Protein AF-Q7N9Q0-F1 (afdb_monomer)

Sequence (218 aa):
MTYHSRAKYVLLFMMLIGWTIGCVTTFPVQAKDPNTNRTINFRGMLLPPTCVLSVNGSSFADFYNYYIAPVYASELRNSKYIARDPLELNFMFSDCDLGESRPALYIWSDVPAITDPELFMPDAKFNSTKGVGVRLFDEGTNKFVEVRNETDPYRVDLSDSVKGNGGKLEGAMRRFRAYVGGLGDTNNPVTCKTGSNSINVLCGGVADVNIHFEFVYQ

Mean predicted aligned error: 13.82 Å

Structure (mmCIF, N/CA/C/O backbone):
data_AF-Q7N9Q0-F1
#
_entry.id   AF-Q7N9Q0-F1
#
loop_
_atom_site.group_PDB
_atom_site.id
_atom_site.type_symbol
_atom_site.label_atom_id
_atom_site.label_alt_id
_atom_site.label_comp_id
_atom_site.label_asym_id
_atom_site.label_entity_id
_atom_site.label_seq_id
_atom_site.pdbx_PDB_ins_code
_atom_site.Cartn_x
_atom_site.Cartn_y
_atom_site.Cartn_z
_atom_site.occupancy
_atom_site.B_iso_or_equiv
_atom_site.auth_seq_id
_atom_site.auth_comp_id
_atom_site.auth_asym_id
_atom_site.auth_atom_id
_atom_site.pdbx_PDB_model_num
ATOM 1 N N . MET A 1 1 ? -1.162 -5.948 122.389 1.00 40.25 1 MET A N 1
ATOM 2 C CA . MET A 1 1 ? -1.066 -6.356 120.967 1.00 40.25 1 MET A CA 1
ATOM 3 C C . MET A 1 1 ? -2.226 -7.310 120.735 1.00 40.25 1 MET A C 1
ATOM 5 O O . MET A 1 1 ? -2.388 -8.195 121.551 1.00 40.25 1 MET A O 1
ATOM 9 N N . THR A 1 2 ? -3.146 -7.120 119.800 1.00 35.16 2 THR A N 1
ATOM 10 C CA . THR A 1 2 ? -2.972 -6.608 118.441 1.00 35.16 2 THR A CA 1
ATOM 11 C C . THR A 1 2 ? -4.290 -6.003 117.956 1.00 35.16 2 THR A C 1
ATOM 13 O O . THR A 1 2 ? -5.379 -6.350 118.401 1.00 35.16 2 THR A O 1
ATOM 16 N N . TYR A 1 3 ? -4.125 -5.042 117.063 1.00 38.25 3 TYR A N 1
ATOM 17 C CA . TYR A 1 3 ? -5.091 -4.113 116.505 1.00 38.25 3 TYR A CA 1
ATOM 18 C C . TYR A 1 3 ? -5.825 -4.774 115.326 1.00 38.25 3 TYR A C 1
ATOM 20 O O . TYR A 1 3 ? -5.164 -5.260 114.412 1.00 38.25 3 TYR A O 1
ATOM 28 N N . HIS A 1 4 ? -7.161 -4.749 115.285 1.00 38.66 4 HIS A N 1
ATOM 29 C CA . HIS A 1 4 ? -7.917 -5.096 114.073 1.00 38.66 4 HIS A CA 1
ATOM 30 C C . HIS A 1 4 ? -8.804 -3.932 113.614 1.00 38.66 4 HIS A C 1
ATOM 32 O O . HIS A 1 4 ? -9.977 -3.807 113.946 1.00 38.66 4 HIS A O 1
ATOM 38 N N . SER A 1 5 ? -8.139 -3.057 112.854 1.00 41.00 5 SER A N 1
ATOM 39 C CA . SER A 1 5 ? -8.592 -2.288 111.689 1.00 41.00 5 SER A CA 1
ATOM 40 C C . SER A 1 5 ? -10.107 -2.197 111.428 1.00 41.00 5 SER A C 1
ATOM 42 O O . SER A 1 5 ? -10.719 -3.099 110.856 1.00 41.00 5 SER A O 1
ATOM 44 N N . ARG A 1 6 ? -10.680 -1.016 111.707 1.00 48.38 6 ARG A N 1
ATOM 45 C CA . ARG A 1 6 ? -11.951 -0.527 111.133 1.00 48.38 6 ARG A CA 1
ATOM 46 C C . ARG A 1 6 ? -11.750 0.192 109.783 1.00 48.38 6 ARG A C 1
ATOM 48 O O . ARG A 1 6 ? -12.574 1.008 109.388 1.00 48.38 6 ARG A O 1
ATOM 55 N N . ALA A 1 7 ? -10.693 -0.134 109.035 1.00 52.00 7 ALA A N 1
ATOM 56 C CA . ALA A 1 7 ? -10.432 0.414 107.699 1.00 52.00 7 ALA A CA 1
ATOM 57 C C . ALA A 1 7 ? -11.178 -0.336 106.571 1.00 52.00 7 ALA A C 1
ATOM 59 O O . ALA A 1 7 ? -10.695 -0.397 105.445 1.00 52.00 7 ALA A O 1
ATOM 60 N N . LYS A 1 8 ? -12.341 -0.943 106.855 1.00 46.97 8 LYS A N 1
ATOM 61 C CA . LYS A 1 8 ? -13.126 -1.703 105.859 1.00 46.97 8 LYS A CA 1
ATOM 62 C C . LYS A 1 8 ? -14.390 -1.002 105.353 1.00 46.97 8 LYS A C 1
ATOM 64 O O . LYS A 1 8 ? -14.944 -1.451 104.360 1.00 46.97 8 LYS A O 1
ATOM 69 N N . TYR A 1 9 ? -14.811 0.112 105.959 1.00 50.00 9 TYR A N 1
ATOM 70 C CA . TYR A 1 9 ? -16.063 0.786 105.568 1.00 50.00 9 TYR A CA 1
ATOM 71 C C . TYR A 1 9 ? -15.891 2.179 104.946 1.00 50.00 9 TYR A C 1
ATOM 73 O O . TYR A 1 9 ? -16.832 2.683 104.345 1.00 50.00 9 TYR A O 1
ATOM 81 N N . VAL A 1 10 ? -14.699 2.785 105.011 1.00 50.41 10 VAL A N 1
ATOM 82 C CA . VAL A 1 10 ? -14.445 4.108 104.397 1.00 50.41 10 VAL A CA 1
ATOM 83 C C . VAL A 1 10 ? -14.038 3.982 102.920 1.00 50.41 10 VAL A C 1
ATOM 85 O O . VAL A 1 10 ? -14.437 4.795 102.093 1.00 50.41 10 VAL A O 1
ATOM 88 N N . LEU A 1 11 ? -13.337 2.903 102.555 1.00 49.81 11 LEU A N 1
ATOM 89 C CA . LEU A 1 11 ? -12.934 2.617 101.171 1.00 49.81 11 LEU A CA 1
ATOM 90 C C . LEU A 1 11 ? -14.109 2.188 100.273 1.00 49.81 11 LEU A C 1
ATOM 92 O O . LEU A 1 11 ? -14.093 2.458 99.076 1.00 49.81 11 LEU A O 1
ATOM 96 N N . LEU A 1 12 ? -15.151 1.578 100.850 1.00 47.88 12 LEU A N 1
ATOM 97 C CA . LEU A 1 12 ? -16.307 1.097 100.086 1.00 47.88 12 LEU A CA 1
ATOM 98 C C . LEU A 1 12 ? -17.252 2.239 99.668 1.00 47.88 12 LEU A C 1
ATOM 100 O O . LEU A 1 12 ? -17.829 2.189 98.587 1.00 47.88 12 LEU A O 1
ATOM 104 N N . PHE A 1 13 ? -17.362 3.300 100.478 1.00 50.66 13 PHE A N 1
ATOM 105 C CA . PHE A 1 13 ? -18.175 4.475 100.140 1.00 50.66 13 PHE A CA 1
ATOM 106 C C . PHE A 1 13 ? -17.480 5.438 99.166 1.00 50.66 13 PHE A C 1
ATOM 108 O O . PHE A 1 13 ? -18.164 6.111 98.402 1.00 50.66 13 PHE A O 1
ATOM 115 N N . MET A 1 14 ? -16.141 5.478 99.130 1.00 48.16 14 MET A N 1
ATOM 116 C CA . MET A 1 14 ? -15.402 6.323 98.179 1.00 48.16 14 MET A CA 1
ATOM 117 C C . MET A 1 14 ? -15.222 5.698 96.785 1.00 48.16 14 MET A C 1
ATOM 119 O O . MET A 1 14 ? -14.986 6.438 95.835 1.00 48.16 14 MET A O 1
ATOM 123 N N . MET A 1 15 ? -15.385 4.378 96.617 1.00 46.56 15 MET A N 1
ATOM 124 C CA . MET A 1 15 ? -15.311 3.735 95.290 1.00 46.56 15 MET A CA 1
ATOM 125 C C . MET A 1 15 ? -16.659 3.613 94.562 1.00 46.56 15 MET A C 1
ATOM 127 O O . MET A 1 15 ? -16.668 3.485 93.342 1.00 46.56 15 MET A O 1
ATOM 131 N N . LEU A 1 16 ? -17.800 3.713 95.253 1.00 44.00 16 LEU A N 1
ATOM 132 C CA . LEU A 1 16 ? -19.130 3.604 94.624 1.00 44.00 16 LEU A CA 1
ATOM 133 C C . LEU A 1 16 ? -19.683 4.927 94.061 1.00 44.00 16 LEU A C 1
ATOM 135 O O . LEU A 1 16 ? -20.675 4.913 93.342 1.00 44.00 16 LEU A O 1
ATOM 139 N N . ILE A 1 17 ? -19.018 6.056 94.326 1.00 53.88 17 ILE A N 1
ATOM 140 C CA . ILE A 1 17 ? -19.362 7.382 93.770 1.00 53.88 17 ILE A CA 1
ATOM 141 C C . ILE A 1 17 ? -18.412 7.750 92.603 1.00 53.88 17 ILE A C 1
ATOM 143 O O . ILE A 1 17 ? -18.577 8.770 91.943 1.00 53.88 17 ILE A O 1
ATOM 147 N N . GLY A 1 18 ? -17.419 6.898 92.310 1.00 45.47 18 GLY A N 1
ATOM 148 C CA . GLY A 1 18 ? -16.352 7.168 91.341 1.00 45.47 18 GLY A CA 1
ATOM 149 C C . GLY A 1 18 ? -16.521 6.552 89.950 1.00 45.47 18 GLY A C 1
ATOM 150 O O . GLY A 1 18 ? -15.658 6.776 89.111 1.00 45.47 18 GLY A O 1
ATOM 151 N N . TRP A 1 19 ? -17.586 5.791 89.677 1.00 43.16 19 TRP A N 1
ATOM 152 C CA . TRP A 1 19 ? -17.795 5.093 88.398 1.00 43.16 19 TRP A CA 1
ATOM 153 C C . TRP A 1 19 ? -19.256 5.202 87.949 1.00 43.16 19 TRP A C 1
ATOM 155 O O . TRP A 1 19 ? -20.077 4.376 88.321 1.00 43.16 19 TRP A O 1
ATOM 165 N N . THR A 1 20 ? -19.583 6.232 87.164 1.00 45.19 20 THR A N 1
ATOM 166 C CA . THR A 1 20 ? -20.628 6.193 86.105 1.00 45.19 20 THR A CA 1
ATOM 167 C C . THR A 1 20 ? -20.725 7.499 85.309 1.00 45.19 20 THR A C 1
ATOM 169 O O . THR A 1 20 ? -21.316 7.498 84.232 1.00 45.19 20 THR A O 1
ATOM 172 N N . ILE A 1 21 ? -20.106 8.600 85.747 1.00 49.34 21 ILE A N 1
ATOM 173 C CA . ILE A 1 21 ? -20.041 9.832 84.946 1.00 49.34 21 ILE A CA 1
ATOM 174 C C . ILE A 1 21 ? -18.691 9.876 84.239 1.00 49.34 21 ILE A C 1
ATOM 176 O O . ILE A 1 21 ? -17.656 10.069 84.867 1.00 49.34 21 ILE A O 1
ATOM 180 N N . GLY A 1 22 ? -18.709 9.661 82.929 1.00 39.00 22 GLY A N 1
ATOM 181 C CA . GLY A 1 22 ? -17.506 9.660 82.101 1.00 39.00 22 GLY A CA 1
ATOM 182 C C . GLY A 1 22 ? -17.312 8.370 81.321 1.00 39.00 22 GLY A C 1
ATOM 183 O O . GLY A 1 22 ? -16.181 7.961 81.080 1.00 39.00 22 GLY A O 1
ATOM 184 N N . CYS A 1 23 ? -18.401 7.730 80.886 1.00 39.34 23 CYS A N 1
ATOM 185 C CA . CYS A 1 23 ? -18.334 6.954 79.659 1.00 39.34 23 CYS A CA 1
ATOM 186 C C . CYS A 1 23 ? -17.944 7.955 78.560 1.00 39.34 23 CYS A C 1
ATOM 188 O O . CYS A 1 23 ? -18.805 8.644 78.012 1.00 39.34 23 CYS A O 1
ATOM 190 N N . VAL A 1 24 ? -16.637 8.099 78.302 1.00 47.22 24 VAL A N 1
ATOM 191 C CA . VAL A 1 24 ? -16.096 8.765 77.113 1.00 47.22 24 VAL A CA 1
ATOM 192 C C . VAL A 1 24 ? -16.434 7.856 75.940 1.00 47.22 24 VAL A C 1
ATOM 194 O O . VAL A 1 24 ? -15.608 7.170 75.351 1.00 47.22 24 VAL A O 1
ATOM 197 N N . THR A 1 25 ? -17.724 7.810 75.656 1.00 43.19 25 THR A N 1
ATOM 1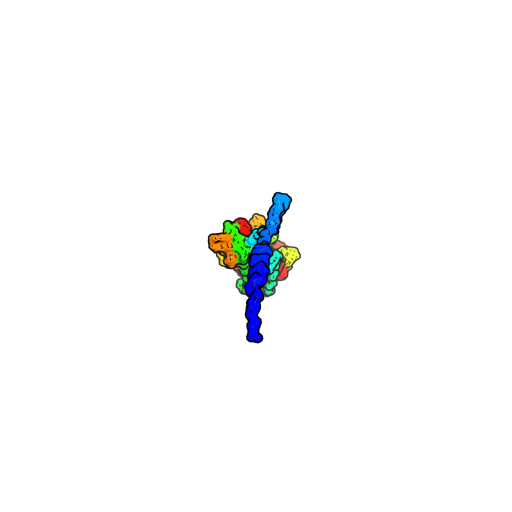98 C CA . THR A 1 25 ? -18.240 7.487 74.353 1.00 43.19 25 THR A CA 1
ATOM 199 C C . THR A 1 25 ? -17.817 8.671 73.507 1.00 43.19 25 THR A C 1
ATOM 201 O O . THR A 1 25 ? -18.460 9.718 73.466 1.00 43.19 25 THR A O 1
ATOM 204 N N . THR A 1 26 ? -16.672 8.540 72.850 1.00 45.81 26 THR A N 1
ATOM 205 C CA . THR A 1 26 ? -16.429 9.251 71.603 1.00 45.81 26 THR A CA 1
ATOM 206 C C . THR A 1 26 ? -17.469 8.751 70.602 1.00 45.81 26 THR A C 1
ATOM 208 O O . THR A 1 26 ? -17.183 7.977 69.695 1.00 45.81 26 THR A O 1
ATOM 211 N N . PHE A 1 27 ? -18.724 9.161 70.793 1.00 44.47 27 PHE A N 1
ATOM 212 C CA . PHE A 1 27 ? -19.701 9.142 69.727 1.00 44.47 27 PHE A CA 1
ATOM 213 C C . PHE A 1 27 ? -19.108 10.027 68.634 1.00 44.47 27 PHE A C 1
ATOM 215 O O . PHE A 1 27 ? -18.771 11.181 68.921 1.00 44.47 27 PHE A O 1
ATOM 222 N N . PRO A 1 28 ? -18.935 9.539 67.398 1.00 46.88 28 PRO A N 1
ATOM 223 C CA . PRO A 1 28 ? -18.664 10.443 66.303 1.00 46.88 28 PRO A CA 1
ATOM 224 C C . PRO A 1 28 ? -19.900 11.336 66.176 1.00 46.88 28 PRO A C 1
ATOM 226 O O . PRO A 1 28 ? -20.915 10.943 65.605 1.00 46.88 28 PRO A O 1
ATOM 229 N N . VAL A 1 29 ? -19.842 12.536 66.755 1.00 48.28 29 VAL A N 1
ATOM 230 C CA . VAL A 1 29 ? -20.824 13.585 66.499 1.00 48.28 29 VAL A CA 1
ATOM 231 C C . VAL A 1 29 ? -20.553 14.031 65.071 1.00 48.28 29 VAL A C 1
ATOM 233 O O . VAL A 1 29 ? -19.763 14.937 64.814 1.00 48.28 29 VAL A O 1
ATOM 236 N N . GLN A 1 30 ? -21.149 13.338 64.101 1.00 53.47 30 GLN A N 1
ATOM 237 C CA . GLN A 1 30 ? -21.232 13.872 62.755 1.00 53.47 30 GLN A CA 1
ATOM 238 C C . GLN A 1 30 ? -22.062 15.148 62.862 1.00 53.47 30 GLN A C 1
ATOM 240 O O . GLN A 1 30 ? -23.276 15.095 63.048 1.00 53.47 30 GLN A O 1
ATOM 245 N N . ALA A 1 31 ? -21.396 16.302 62.788 1.00 50.44 31 ALA A N 1
ATOM 246 C CA . ALA A 1 31 ? -22.053 17.594 62.689 1.00 50.44 31 ALA A CA 1
ATOM 247 C C . ALA A 1 31 ? -22.846 17.629 61.374 1.00 50.44 31 ALA A C 1
ATOM 249 O O . ALA A 1 31 ? -22.318 18.025 60.333 1.00 50.44 31 ALA A O 1
ATOM 250 N N . LYS A 1 32 ? -24.089 17.139 61.411 1.00 51.28 32 LYS A N 1
ATOM 251 C CA . LYS A 1 32 ? -25.103 17.361 60.387 1.00 51.28 32 LYS A CA 1
ATOM 252 C C . LYS A 1 32 ? -25.636 18.770 60.615 1.00 51.28 32 LYS A C 1
ATOM 254 O O . LYS A 1 32 ? -26.603 18.969 61.339 1.00 51.28 32 LYS A O 1
ATOM 259 N N . ASP A 1 33 ? -24.930 19.745 60.061 1.00 60.41 33 ASP A N 1
ATOM 260 C CA . ASP A 1 33 ? -25.402 21.123 59.999 1.00 60.41 33 ASP A CA 1
ATOM 261 C C . ASP A 1 33 ? -26.554 21.199 58.973 1.00 60.41 33 ASP A C 1
ATOM 263 O O . ASP A 1 33 ? -26.327 20.858 57.807 1.00 60.41 33 ASP A O 1
ATOM 267 N N . PRO A 1 34 ? -27.778 21.603 59.368 1.00 58.53 34 PRO A N 1
ATOM 268 C CA . PRO A 1 34 ? -28.927 21.710 58.465 1.00 58.53 34 PRO A CA 1
ATOM 269 C C . PRO A 1 34 ? -28.731 22.717 57.325 1.00 58.53 34 PRO A C 1
ATOM 271 O O . PRO A 1 34 ? -29.441 22.634 56.327 1.00 58.53 34 PRO A O 1
ATOM 274 N N . ASN A 1 35 ? -27.778 23.646 57.462 1.00 56.41 35 ASN A N 1
ATOM 275 C CA . ASN A 1 35 ? -27.536 24.728 56.507 1.00 56.41 35 ASN A CA 1
ATOM 276 C C . ASN A 1 35 ? -26.301 24.500 55.623 1.00 56.41 35 ASN A C 1
ATOM 278 O O . ASN A 1 35 ? -26.009 25.328 54.761 1.00 56.41 35 ASN A O 1
ATOM 282 N N . THR A 1 36 ? -25.580 23.387 55.801 1.00 51.56 36 THR A N 1
ATOM 283 C CA . THR A 1 36 ? -24.345 23.118 55.055 1.00 51.56 36 THR A CA 1
ATOM 284 C C . THR A 1 36 ? -24.519 21.906 54.144 1.00 51.56 36 THR A C 1
ATOM 286 O O . THR A 1 36 ? -24.498 20.757 54.586 1.00 51.56 36 THR A O 1
ATOM 289 N N . ASN A 1 37 ? -24.655 22.159 52.840 1.00 58.72 37 ASN A N 1
ATOM 290 C CA . ASN A 1 37 ? -24.699 21.111 51.824 1.00 58.72 37 ASN A CA 1
ATOM 291 C C . ASN A 1 37 ? -23.283 20.542 51.604 1.00 58.72 37 ASN A C 1
ATOM 293 O O . ASN A 1 37 ? -22.411 21.222 51.065 1.00 58.72 37 ASN A O 1
ATOM 297 N N . ARG A 1 38 ? -23.023 19.310 52.060 1.00 50.19 38 ARG A N 1
ATOM 298 C CA . ARG A 1 38 ? -21.725 18.629 51.892 1.00 50.19 38 ARG A CA 1
ATOM 299 C C . ARG A 1 38 ? -21.775 17.698 50.685 1.00 50.19 38 ARG A C 1
ATOM 301 O O . ARG A 1 38 ? -22.003 16.501 50.822 1.00 50.19 38 ARG A O 1
ATOM 308 N N . THR A 1 39 ? -21.573 18.259 49.502 1.00 58.50 39 THR A N 1
ATOM 309 C CA . THR A 1 39 ? -21.486 17.510 48.242 1.00 58.50 39 THR A CA 1
ATOM 310 C C . THR A 1 39 ? -20.033 17.200 47.897 1.00 58.50 39 THR A C 1
ATOM 312 O O . THR A 1 39 ? -19.211 18.111 47.808 1.00 58.50 39 THR A O 1
ATOM 315 N N . ILE A 1 40 ? -19.721 15.924 47.663 1.00 47.50 40 ILE A N 1
ATOM 316 C CA . ILE A 1 40 ? -18.477 15.508 47.008 1.00 47.50 40 ILE A CA 1
ATOM 317 C C . ILE A 1 40 ? -18.790 15.384 45.521 1.00 47.50 40 ILE A C 1
ATOM 319 O O . ILE A 1 40 ? -19.530 14.494 45.110 1.00 47.50 40 ILE A O 1
ATOM 323 N N . ASN A 1 41 ? -18.248 16.302 44.725 1.00 48.56 41 ASN A N 1
ATOM 324 C CA . ASN A 1 41 ? -18.437 16.300 43.281 1.00 48.56 41 ASN A CA 1
ATOM 325 C C . ASN A 1 41 ? -17.277 15.557 42.621 1.00 48.56 41 ASN A C 1
ATOM 327 O O . ASN A 1 41 ? -16.142 16.031 42.634 1.00 48.56 41 ASN A O 1
ATOM 331 N N . PHE A 1 42 ? -17.574 14.409 42.020 1.00 55.81 42 PHE A N 1
ATOM 332 C CA . PHE A 1 42 ? -16.637 13.705 41.155 1.00 55.81 42 PHE A CA 1
ATOM 333 C C . PHE A 1 42 ? -16.777 14.251 39.737 1.00 55.81 42 PHE A C 1
ATOM 335 O O . PHE A 1 42 ? -17.861 14.229 39.156 1.00 55.81 42 PHE A O 1
ATOM 342 N N . ARG A 1 43 ? -15.675 14.755 39.182 1.00 46.75 43 ARG A N 1
ATOM 343 C CA . ARG A 1 43 ? -15.586 15.171 37.784 1.00 46.75 43 ARG A CA 1
ATOM 344 C C . ARG A 1 43 ? -14.473 14.368 37.133 1.00 46.75 43 ARG A C 1
ATOM 346 O O . ARG A 1 43 ? -13.331 14.433 37.572 1.00 46.75 43 ARG A O 1
ATOM 353 N N . GLY A 1 44 ? -14.823 13.622 36.098 1.00 36.69 44 GLY A N 1
ATOM 354 C CA . GLY A 1 44 ? -13.893 12.872 35.269 1.00 36.69 44 GLY A CA 1
ATOM 355 C C . GLY A 1 44 ? -14.297 13.003 33.809 1.00 36.69 44 GLY A C 1
ATOM 356 O O . GLY A 1 44 ? -15.437 13.356 33.506 1.00 36.69 44 GLY A O 1
ATOM 357 N N . MET A 1 45 ? -13.351 12.746 32.917 1.00 38.41 45 MET A N 1
ATOM 358 C CA . MET A 1 45 ? -13.592 12.645 31.484 1.00 38.41 45 MET A CA 1
ATOM 359 C C . MET A 1 45 ? -13.283 11.207 31.084 1.00 38.41 45 MET A C 1
ATOM 361 O O . MET A 1 45 ? -12.159 10.748 31.277 1.00 38.41 45 MET A O 1
ATOM 365 N N . LEU A 1 46 ? -14.288 10.492 30.584 1.00 45.00 46 LEU A N 1
ATOM 366 C CA . LEU A 1 46 ? -14.089 9.201 29.937 1.00 45.00 46 LEU A CA 1
ATOM 367 C C . LEU A 1 46 ? -13.747 9.490 28.479 1.00 45.00 46 LEU A C 1
ATOM 369 O O . LEU A 1 46 ? -14.553 10.081 27.763 1.00 45.00 46 LEU A O 1
ATOM 373 N N . LEU A 1 47 ? -12.533 9.131 28.073 1.00 50.94 47 LEU A N 1
ATOM 374 C CA . LEU A 1 47 ? -12.170 9.126 26.664 1.00 50.94 47 LEU A CA 1
ATOM 375 C C . LEU A 1 47 ? -12.767 7.869 26.021 1.00 50.94 47 LEU A C 1
ATOM 377 O O . LEU A 1 47 ? -12.779 6.819 26.671 1.00 50.94 47 LEU A O 1
ATOM 381 N N . PRO A 1 48 ? -13.278 7.958 24.783 1.00 56.75 48 PRO A N 1
ATOM 382 C CA . PRO A 1 48 ? -13.692 6.769 24.058 1.00 56.75 48 PRO A CA 1
ATOM 383 C C . PRO A 1 48 ? -12.485 5.833 23.891 1.00 56.75 48 PRO A C 1
ATOM 385 O O . PRO A 1 48 ? -11.359 6.319 23.738 1.00 56.75 48 PRO A O 1
ATOM 388 N N . PRO A 1 49 ? -12.688 4.509 23.933 1.00 59.97 49 PRO A N 1
ATOM 389 C CA . PRO A 1 49 ? -11.615 3.570 23.653 1.00 59.97 49 PRO A CA 1
ATOM 390 C C . PRO A 1 49 ? -11.082 3.802 22.232 1.00 59.97 49 PRO A C 1
ATOM 392 O O . PRO A 1 49 ? -11.840 3.849 21.264 1.00 59.97 49 PRO A O 1
ATOM 395 N N . THR A 1 50 ? -9.771 3.987 22.109 1.00 67.81 50 THR A N 1
ATOM 396 C CA . THR A 1 50 ? -9.077 4.115 20.822 1.00 67.81 50 THR A CA 1
ATOM 397 C C . THR A 1 50 ? -8.284 2.850 20.552 1.00 67.81 50 THR A C 1
ATOM 399 O O . THR A 1 50 ? -7.592 2.366 21.445 1.00 67.81 50 THR A O 1
ATOM 402 N N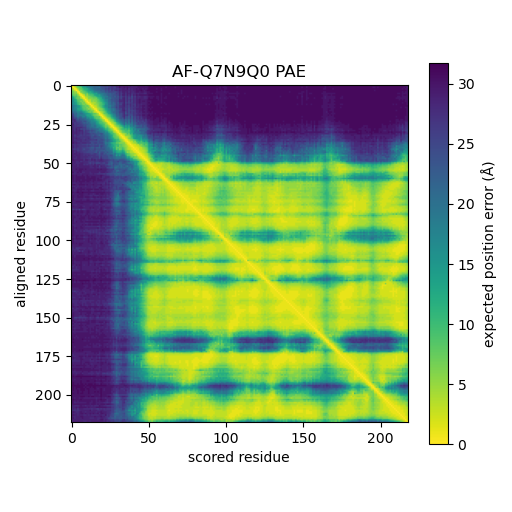 . CYS A 1 51 ? -8.322 2.355 19.319 1.00 76.69 51 CYS A N 1
ATOM 403 C CA . CYS A 1 51 ? -7.417 1.298 18.884 1.00 76.69 51 CYS A CA 1
ATOM 404 C C . CYS A 1 51 ? -5.972 1.793 18.822 1.00 76.69 51 CYS A C 1
ATOM 406 O O . CYS A 1 51 ? -5.699 2.875 18.301 1.00 76.69 51 CYS A O 1
ATOM 408 N N . VAL A 1 52 ? -5.038 0.957 19.262 1.00 79.38 52 VAL A N 1
ATOM 409 C CA . VAL A 1 52 ? -3.613 1.147 18.995 1.00 79.38 52 VAL A CA 1
ATOM 410 C C . VAL A 1 52 ? -3.276 0.440 17.685 1.00 79.38 52 VAL A C 1
ATOM 412 O O . VAL A 1 52 ? -3.428 -0.777 17.571 1.00 79.38 52 VAL A O 1
ATOM 415 N N . LEU A 1 53 ? -2.815 1.202 16.691 1.00 80.75 53 LEU A N 1
ATOM 416 C CA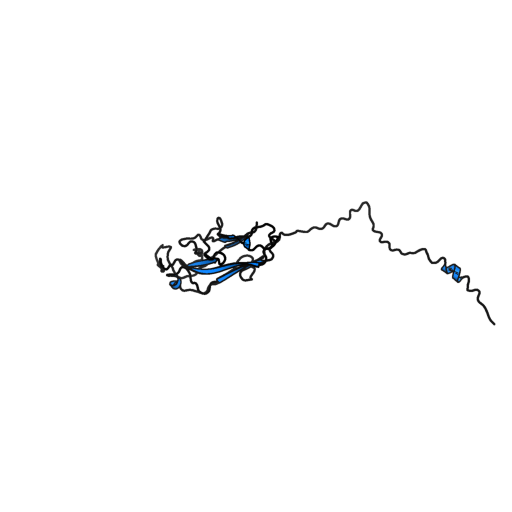 . LEU A 1 53 ? -2.252 0.663 15.455 1.00 80.75 53 LEU A CA 1
ATOM 417 C C . LEU A 1 53 ? -0.733 0.501 15.600 1.00 80.75 53 LEU A C 1
ATOM 419 O O . LEU A 1 53 ? -0.025 1.392 16.075 1.00 80.75 53 LEU A O 1
ATOM 423 N N . SER A 1 54 ? -0.225 -0.640 15.150 1.00 83.94 54 SER A N 1
ATOM 424 C CA . SER A 1 54 ? 1.205 -0.882 14.986 1.00 83.94 54 SER A CA 1
ATOM 425 C C . SER A 1 54 ? 1.479 -1.536 13.637 1.00 83.94 54 SER A C 1
ATOM 427 O O . SER A 1 54 ? 0.676 -2.332 13.148 1.00 83.94 54 SER A O 1
ATOM 429 N N . VAL A 1 55 ? 2.627 -1.217 13.040 1.00 85.62 55 VAL A N 1
ATOM 430 C CA . VAL A 1 55 ? 3.138 -1.904 11.846 1.00 85.62 55 VAL A CA 1
ATOM 431 C C . VAL A 1 55 ? 4.460 -2.552 12.206 1.00 85.62 55 VAL A C 1
ATOM 433 O O . VAL A 1 55 ? 5.360 -1.897 12.731 1.00 85.62 55 VAL A O 1
ATOM 436 N N . ASN A 1 56 ? 4.571 -3.859 11.964 1.00 85.38 56 ASN A N 1
ATOM 437 C CA . ASN A 1 56 ? 5.760 -4.650 12.303 1.00 85.38 56 ASN A CA 1
ATOM 438 C C . ASN A 1 56 ? 6.193 -4.487 13.775 1.00 85.38 56 ASN A C 1
ATOM 440 O O . ASN A 1 56 ? 7.380 -4.425 14.087 1.00 85.38 56 ASN A O 1
ATOM 444 N N . GLY A 1 57 ? 5.217 -4.374 14.684 1.00 80.25 57 GLY A N 1
ATOM 445 C CA . GLY A 1 57 ? 5.450 -4.202 16.121 1.00 80.25 57 GLY A CA 1
ATOM 446 C C . GLY A 1 57 ? 5.882 -2.796 16.551 1.00 80.25 57 GLY A C 1
ATOM 447 O O . GLY A 1 57 ? 6.094 -2.575 17.739 1.00 80.25 57 GLY A O 1
ATOM 448 N N . SER A 1 58 ? 5.994 -1.841 15.623 1.00 80.06 58 SER A N 1
ATOM 449 C CA . SER A 1 58 ? 6.268 -0.436 15.934 1.00 80.06 58 SER A CA 1
ATOM 450 C C . SER A 1 58 ? 4.979 0.376 15.882 1.00 80.06 58 SER A C 1
ATOM 452 O O . SER A 1 58 ? 4.284 0.378 14.864 1.00 80.06 58 SER A O 1
ATOM 454 N N . SER A 1 59 ? 4.666 1.084 16.964 1.00 76.75 59 SER A N 1
ATOM 455 C CA . SER A 1 59 ? 3.636 2.126 16.970 1.00 76.75 59 SER A CA 1
ATOM 456 C C . SER A 1 59 ? 4.263 3.459 16.567 1.00 76.75 59 SER A C 1
ATOM 458 O O . SER A 1 59 ? 5.311 3.836 17.088 1.00 76.75 59 SER A O 1
ATOM 460 N N . PHE A 1 60 ? 3.633 4.172 15.640 1.00 70.94 60 PHE A N 1
ATOM 461 C CA . PHE A 1 60 ? 4.086 5.468 15.136 1.00 70.94 60 PHE A CA 1
ATOM 462 C C . PHE A 1 60 ? 2.889 6.412 15.035 1.00 70.94 60 PHE A C 1
ATOM 464 O O . PHE A 1 60 ? 1.767 5.968 14.810 1.00 70.94 60 PHE A O 1
ATOM 471 N N . ALA A 1 61 ? 3.137 7.704 15.253 1.00 61.47 61 ALA A N 1
ATOM 472 C CA . ALA A 1 61 ? 2.092 8.725 15.222 1.00 61.47 61 ALA A CA 1
ATOM 473 C C . ALA A 1 61 ? 1.837 9.265 13.807 1.00 61.47 61 ALA A C 1
ATOM 475 O O . ALA A 1 61 ? 0.690 9.538 13.482 1.00 61.47 61 ALA A O 1
ATOM 476 N N . ASP A 1 62 ? 2.886 9.369 12.978 1.00 69.00 62 ASP A N 1
ATOM 477 C CA . ASP A 1 62 ? 2.798 10.036 11.671 1.00 69.00 62 ASP A CA 1
ATOM 478 C C . ASP A 1 62 ? 3.304 9.164 10.508 1.00 69.00 62 ASP A C 1
ATOM 480 O O . ASP A 1 62 ? 2.550 8.871 9.588 1.00 69.00 62 ASP A O 1
ATOM 484 N N . PHE A 1 63 ? 4.567 8.711 10.533 1.00 79.31 63 PHE A N 1
ATOM 485 C CA . PHE A 1 63 ? 5.192 8.065 9.367 1.00 79.31 63 PHE A CA 1
ATOM 486 C C . PHE A 1 63 ? 5.896 6.750 9.701 1.00 79.31 63 PHE A C 1
ATOM 488 O O . PHE A 1 63 ? 6.605 6.639 10.704 1.00 79.31 63 PHE A O 1
ATOM 495 N N . TYR A 1 64 ? 5.772 5.785 8.789 1.00 82.62 64 TYR A N 1
ATOM 496 C CA . TYR A 1 64 ? 6.574 4.566 8.750 1.00 82.62 64 TYR A CA 1
ATOM 497 C C . TYR A 1 64 ? 7.464 4.592 7.504 1.00 82.62 64 TYR A C 1
ATOM 499 O O . TYR A 1 64 ? 6.986 4.399 6.389 1.00 82.62 64 TYR A O 1
ATOM 507 N N . ASN A 1 65 ? 8.761 4.838 7.696 1.00 85.94 65 ASN A N 1
ATOM 508 C CA . ASN A 1 65 ? 9.728 4.918 6.601 1.00 85.94 65 ASN A CA 1
ATOM 509 C C . ASN A 1 65 ? 10.523 3.618 6.492 1.00 85.94 65 ASN A C 1
ATOM 511 O O . ASN A 1 65 ? 11.060 3.127 7.488 1.00 85.94 65 ASN A O 1
ATOM 515 N N . TYR A 1 66 ? 10.659 3.097 5.275 1.00 86.69 66 TYR A N 1
ATOM 516 C CA . TYR A 1 66 ? 11.477 1.922 5.003 1.00 86.69 66 TYR A CA 1
ATOM 517 C C . TYR A 1 66 ? 12.324 2.116 3.748 1.00 86.69 66 TYR A C 1
ATOM 519 O O . TYR A 1 66 ? 11.840 2.588 2.722 1.00 86.69 66 TYR A O 1
ATOM 527 N N . TYR A 1 67 ? 13.590 1.706 3.823 1.00 88.62 67 TYR A N 1
ATOM 528 C CA . TYR A 1 67 ? 14.519 1.756 2.699 1.00 88.62 67 TYR A CA 1
ATOM 529 C C . TYR A 1 67 ? 14.642 0.378 2.060 1.00 88.62 67 TYR A C 1
ATOM 531 O O . TYR A 1 67 ? 15.139 -0.561 2.680 1.00 88.62 67 TYR A O 1
ATOM 539 N N . ILE A 1 68 ? 14.225 0.272 0.801 1.00 87.25 68 ILE A N 1
ATOM 540 C CA . ILE A 1 68 ? 14.422 -0.938 0.005 1.00 87.25 68 ILE A CA 1
ATOM 541 C C . ILE A 1 68 ? 15.830 -0.906 -0.598 1.00 87.25 68 ILE A C 1
ATOM 543 O O . ILE A 1 68 ? 16.290 0.132 -1.080 1.00 87.25 68 ILE A O 1
ATOM 547 N N . ALA A 1 69 ? 16.525 -2.046 -0.571 1.00 88.69 69 ALA A N 1
ATOM 548 C CA . ALA A 1 69 ? 17.840 -2.172 -1.187 1.00 88.69 69 ALA A CA 1
ATOM 549 C C . ALA A 1 69 ? 17.786 -1.833 -2.694 1.00 88.69 69 ALA A C 1
ATOM 551 O O . ALA A 1 69 ? 16.785 -2.130 -3.352 1.00 88.69 69 ALA A O 1
ATOM 552 N N . PRO A 1 70 ? 18.851 -1.243 -3.272 1.00 89.31 70 PRO A N 1
ATOM 553 C CA . PRO A 1 70 ? 18.883 -0.942 -4.697 1.00 89.31 70 PRO A CA 1
ATOM 554 C C . PRO A 1 70 ? 18.662 -2.192 -5.553 1.00 89.31 70 PRO A C 1
ATOM 556 O O . PRO A 1 70 ? 19.251 -3.245 -5.308 1.00 89.31 70 PRO A O 1
ATOM 559 N N . VAL A 1 71 ? 17.855 -2.047 -6.600 1.00 90.75 71 VAL A N 1
ATOM 560 C CA . VAL A 1 71 ? 17.579 -3.099 -7.585 1.00 90.75 71 VAL A CA 1
ATOM 561 C C . VAL A 1 71 ? 17.908 -2.613 -8.987 1.00 90.75 71 VAL A C 1
ATOM 563 O O . VAL A 1 71 ? 17.885 -1.411 -9.268 1.00 90.75 71 VAL A O 1
ATOM 566 N N . TYR A 1 72 ? 18.199 -3.540 -9.898 1.00 89.75 72 TYR A N 1
ATOM 567 C CA . TYR A 1 72 ? 18.465 -3.161 -11.278 1.00 89.75 72 TYR A CA 1
ATOM 568 C C . TYR A 1 72 ? 17.157 -2.984 -12.041 1.00 89.75 72 TYR A C 1
ATOM 570 O O . TYR A 1 72 ? 16.339 -3.897 -12.130 1.00 89.75 72 TYR A O 1
ATOM 578 N N . ALA A 1 73 ? 16.996 -1.832 -12.696 1.00 87.00 73 ALA A N 1
ATOM 579 C CA . ALA A 1 73 ? 15.846 -1.576 -13.562 1.00 87.00 73 ALA A CA 1
ATOM 580 C C . ALA A 1 73 ? 15.673 -2.667 -14.639 1.00 87.00 73 ALA A C 1
ATOM 582 O O . ALA A 1 73 ? 14.556 -3.002 -15.003 1.00 87.00 73 ALA A O 1
ATOM 583 N N . SER A 1 74 ? 16.751 -3.299 -15.117 1.00 87.44 74 SER A N 1
ATOM 584 C CA . SER A 1 74 ? 16.663 -4.402 -16.085 1.00 87.44 74 SER A CA 1
ATOM 585 C C . SER A 1 74 ? 15.868 -5.616 -15.591 1.00 87.44 74 SER A C 1
ATOM 587 O O . SER A 1 74 ? 15.347 -6.360 -16.418 1.00 87.44 74 SER A O 1
ATOM 589 N N . GLU A 1 75 ? 15.745 -5.817 -14.279 1.00 91.50 75 GLU A N 1
ATOM 590 C CA . GLU A 1 75 ? 14.967 -6.918 -13.691 1.00 91.50 75 GLU A CA 1
ATOM 591 C C . GLU A 1 75 ? 13.459 -6.717 -13.857 1.00 91.50 75 GLU A C 1
ATOM 593 O O . GLU A 1 75 ? 12.706 -7.680 -13.974 1.00 91.50 75 GLU A O 1
ATOM 598 N N . LEU A 1 76 ? 13.030 -5.459 -13.958 1.00 92.81 76 LEU A N 1
ATOM 599 C CA . LEU A 1 76 ? 11.646 -5.064 -14.205 1.00 92.81 76 LEU A CA 1
ATOM 600 C C . LEU A 1 76 ? 11.342 -4.903 -15.702 1.00 92.81 76 LEU A C 1
ATOM 602 O O . LEU A 1 76 ? 10.240 -4.516 -16.073 1.00 92.81 76 LEU A O 1
ATOM 606 N N . ARG A 1 77 ? 12.297 -5.202 -16.597 1.00 91.62 77 ARG A N 1
ATOM 607 C CA . ARG A 1 77 ? 12.093 -5.075 -18.050 1.00 91.62 77 ARG A CA 1
ATOM 608 C C . ARG A 1 77 ? 10.934 -5.941 -18.539 1.00 91.62 77 ARG A C 1
ATOM 610 O O . ARG A 1 77 ? 10.132 -5.464 -19.332 1.00 91.62 77 ARG A O 1
ATOM 617 N N . ASN A 1 78 ? 10.891 -7.193 -18.081 1.00 92.44 78 ASN A N 1
ATOM 618 C CA . ASN A 1 78 ? 9.922 -8.220 -18.491 1.00 92.44 78 ASN A CA 1
ATOM 619 C C . ASN A 1 78 ? 9.040 -8.686 -17.318 1.00 92.44 78 ASN A C 1
ATOM 621 O O . ASN A 1 78 ? 8.400 -9.732 -17.410 1.00 92.44 78 ASN A O 1
ATOM 625 N N . SER A 1 79 ? 9.066 -7.963 -16.198 1.00 92.81 79 SER A N 1
ATOM 626 C CA . SER A 1 79 ? 8.365 -8.338 -14.975 1.00 92.81 79 SER A CA 1
ATOM 627 C C . SER A 1 79 ? 7.695 -7.126 -14.360 1.00 92.81 79 SER A C 1
ATOM 629 O O . SER A 1 79 ? 8.291 -6.052 -14.284 1.00 92.81 79 SER A O 1
ATOM 631 N N . LYS A 1 80 ? 6.488 -7.347 -13.843 1.00 94.50 80 LYS A N 1
ATOM 632 C CA . LYS A 1 80 ? 5.712 -6.344 -13.118 1.00 94.50 80 LYS A CA 1
ATOM 633 C C . LYS A 1 80 ? 6.307 -5.999 -11.760 1.00 94.50 80 LYS A C 1
ATOM 635 O O . LYS A 1 80 ? 6.094 -4.898 -11.266 1.00 94.50 80 LYS A O 1
ATOM 640 N N . TYR A 1 81 ? 7.020 -6.935 -11.141 1.00 95.50 81 TYR A N 1
ATOM 641 C CA . TYR A 1 81 ? 7.646 -6.747 -9.837 1.00 95.50 81 TYR A CA 1
ATOM 642 C C . TYR A 1 81 ? 8.812 -7.713 -9.622 1.00 95.50 81 TYR A C 1
ATOM 644 O O . TYR A 1 81 ? 8.957 -8.721 -10.318 1.00 95.50 81 TYR A O 1
ATOM 652 N N . ILE A 1 82 ? 9.652 -7.402 -8.640 1.00 94.81 82 ILE A N 1
ATOM 653 C CA . ILE A 1 82 ? 10.729 -8.278 -8.176 1.00 94.81 82 ILE A CA 1
ATOM 654 C C . ILE A 1 82 ? 10.197 -9.076 -6.988 1.00 94.81 82 ILE A C 1
ATOM 656 O O . ILE A 1 82 ? 9.890 -8.501 -5.954 1.00 94.81 82 ILE A O 1
ATOM 660 N N . ALA A 1 83 ? 10.068 -10.396 -7.138 1.00 92.44 83 ALA A N 1
ATOM 661 C CA . ALA A 1 83 ? 9.433 -11.249 -6.129 1.00 92.44 83 ALA A CA 1
ATOM 662 C C . ALA A 1 83 ? 10.327 -11.593 -4.923 1.00 92.44 83 ALA A C 1
ATOM 664 O O . ALA A 1 83 ? 9.816 -12.071 -3.910 1.00 92.44 83 ALA A O 1
ATOM 665 N N . ARG A 1 84 ? 11.647 -11.399 -5.032 1.00 91.81 84 ARG A N 1
ATOM 666 C CA . ARG A 1 84 ? 12.571 -11.647 -3.917 1.00 91.81 84 ARG A CA 1
ATOM 667 C C . ARG A 1 84 ? 12.488 -10.520 -2.889 1.00 91.81 84 ARG A C 1
ATOM 669 O O . ARG A 1 84 ? 12.298 -9.369 -3.269 1.00 91.81 84 ARG A O 1
ATOM 676 N N . ASP A 1 85 ? 12.660 -10.885 -1.624 1.00 86.44 85 ASP A N 1
ATOM 677 C CA . ASP A 1 85 ? 12.816 -9.972 -0.486 1.00 86.44 85 ASP A CA 1
ATOM 678 C C . ASP A 1 85 ? 11.732 -8.874 -0.379 1.00 86.44 85 ASP A C 1
ATOM 680 O O . ASP A 1 85 ? 12.063 -7.686 -0.350 1.00 86.44 85 ASP A O 1
ATOM 684 N N . PRO A 1 86 ? 10.4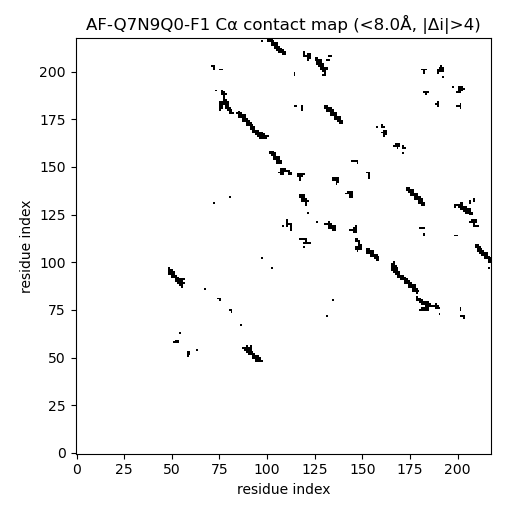29 -9.229 -0.337 1.00 93.31 86 PRO A N 1
ATOM 685 C CA . PRO A 1 86 ? 9.386 -8.239 -0.088 1.00 93.31 86 PRO A CA 1
ATOM 686 C C . PRO A 1 86 ? 9.555 -7.569 1.273 1.00 93.31 86 PRO A C 1
ATOM 688 O O . PRO A 1 86 ? 9.923 -8.211 2.257 1.00 93.31 86 PRO A O 1
ATOM 691 N N . LEU A 1 87 ? 9.154 -6.302 1.349 1.00 92.69 87 LEU A N 1
ATOM 692 C CA . LEU A 1 87 ? 8.881 -5.668 2.629 1.00 92.69 87 LEU A CA 1
ATOM 693 C C . LEU A 1 87 ? 7.553 -6.208 3.163 1.00 92.69 87 LEU A C 1
ATOM 695 O O . LEU A 1 87 ? 6.489 -5.954 2.596 1.00 92.69 87 LEU A O 1
ATOM 699 N N . GLU A 1 88 ? 7.611 -6.944 4.263 1.00 93.44 88 GLU A N 1
ATOM 700 C CA . GLU A 1 88 ? 6.415 -7.360 4.986 1.00 93.44 88 GLU A CA 1
ATOM 701 C C . GLU A 1 88 ? 5.865 -6.185 5.794 1.00 93.44 88 GLU A C 1
ATOM 703 O O . GLU A 1 88 ? 6.603 -5.522 6.519 1.00 93.44 88 GLU A O 1
ATOM 708 N N . LEU A 1 89 ? 4.565 -5.929 5.681 1.00 92.19 89 LEU A N 1
ATOM 709 C CA . LEU A 1 89 ? 3.841 -4.928 6.455 1.00 92.19 89 LEU A CA 1
ATOM 710 C C . LEU A 1 89 ? 2.759 -5.640 7.262 1.00 92.19 89 LEU A C 1
ATOM 712 O O . LEU A 1 89 ? 1.698 -5.998 6.743 1.00 92.19 89 LEU A O 1
ATOM 716 N N . ASN A 1 90 ? 3.051 -5.875 8.537 1.00 90.31 90 ASN A N 1
ATOM 717 C CA . ASN A 1 90 ? 2.144 -6.525 9.472 1.00 90.31 90 ASN A CA 1
ATOM 718 C C . ASN A 1 90 ? 1.403 -5.461 10.281 1.00 90.31 90 ASN A C 1
ATOM 720 O O . ASN A 1 90 ? 1.933 -4.973 11.280 1.00 90.31 90 ASN A O 1
ATOM 724 N N . PHE A 1 91 ? 0.193 -5.113 9.849 1.00 87.31 91 PHE A N 1
ATOM 725 C CA . PHE A 1 91 ? -0.693 -4.213 10.580 1.00 87.31 91 PHE A CA 1
ATOM 726 C C . PHE A 1 91 ? -1.358 -4.993 11.702 1.00 87.31 91 PHE A C 1
ATOM 728 O O . PHE A 1 91 ? -2.070 -5.967 11.444 1.00 87.31 91 PHE A O 1
ATOM 735 N N . MET A 1 92 ? -1.110 -4.573 12.937 1.00 85.25 92 MET A N 1
ATOM 736 C CA . MET A 1 92 ? -1.704 -5.153 14.129 1.00 85.25 92 MET A CA 1
ATOM 737 C C . MET A 1 92 ? -2.463 -4.075 14.889 1.00 85.25 92 MET A C 1
ATOM 739 O O . MET A 1 92 ? -1.909 -3.023 15.219 1.00 85.25 92 MET A O 1
ATOM 743 N N . PHE A 1 93 ? -3.722 -4.385 15.177 1.00 80.69 93 PHE A N 1
ATOM 744 C CA . PHE A 1 93 ? -4.617 -3.556 15.967 1.00 80.69 93 PHE A CA 1
ATOM 745 C C . PHE A 1 93 ? -4.776 -4.173 17.359 1.00 80.69 93 PHE A C 1
ATOM 747 O O . PHE A 1 93 ? -5.113 -5.357 17.486 1.00 80.69 93 PHE A O 1
ATOM 754 N N . SER A 1 94 ? -4.498 -3.388 18.397 1.00 76.62 94 SER A N 1
ATOM 755 C CA . SER A 1 94 ? -4.596 -3.805 19.797 1.00 76.62 94 SER A CA 1
ATOM 756 C C . SER A 1 94 ? -5.407 -2.813 20.625 1.00 76.62 94 SER A C 1
ATOM 758 O O . SER A 1 94 ? -5.620 -1.672 20.218 1.00 76.62 94 SER A O 1
ATOM 760 N N . ASP A 1 95 ? -5.875 -3.272 21.788 1.00 76.19 95 ASP A N 1
ATOM 761 C CA . ASP A 1 95 ? -6.646 -2.480 22.759 1.00 76.19 95 ASP A CA 1
ATOM 762 C C . ASP A 1 95 ? -7.911 -1.821 22.179 1.00 76.19 95 ASP A C 1
ATOM 764 O O . ASP A 1 95 ? -8.377 -0.782 22.637 1.00 76.19 95 ASP A O 1
ATOM 768 N N . CYS A 1 96 ? -8.491 -2.461 21.165 1.00 75.81 96 CYS A N 1
ATOM 769 C CA . CYS A 1 96 ? -9.700 -2.009 20.503 1.00 75.81 96 CYS A CA 1
ATOM 770 C C . CYS A 1 96 ? -10.959 -2.457 21.246 1.00 75.81 96 CYS A C 1
ATOM 772 O O . CYS A 1 96 ? -11.234 -3.656 21.341 1.00 75.81 96 CYS A O 1
ATOM 774 N N . ASP A 1 97 ? -11.770 -1.496 21.671 1.00 76.00 97 ASP A N 1
ATOM 775 C CA . ASP A 1 97 ? -13.153 -1.715 22.089 1.00 76.00 97 ASP A CA 1
ATOM 776 C C . ASP A 1 97 ? -14.067 -1.001 21.088 1.00 76.00 97 ASP A C 1
ATOM 778 O O . ASP A 1 97 ? -14.237 0.216 21.132 1.00 76.00 97 ASP A O 1
ATOM 782 N N . LEU A 1 98 ? -14.550 -1.764 20.103 1.00 74.06 98 LEU A N 1
ATOM 783 C CA . LEU A 1 98 ? -15.296 -1.241 18.959 1.00 74.06 98 LEU A CA 1
ATOM 784 C C . LEU A 1 98 ? -16.813 -1.269 19.178 1.00 74.06 98 LEU A C 1
ATOM 786 O O . LEU A 1 98 ? -17.541 -0.760 18.339 1.00 74.06 98 LEU A O 1
ATOM 790 N N . GLY A 1 99 ? -17.335 -1.868 20.254 1.00 73.38 99 GLY A N 1
ATOM 791 C CA . GLY A 1 99 ? -18.785 -2.027 20.423 1.00 73.38 99 GLY A CA 1
ATOM 792 C C . GLY A 1 99 ? -19.460 -2.723 19.224 1.00 73.38 99 GLY A C 1
ATOM 793 O O . GLY A 1 99 ? -19.194 -3.892 18.952 1.00 73.38 99 GLY A O 1
ATOM 794 N N . GLU A 1 100 ? -20.349 -2.019 18.513 1.00 71.94 100 GLU A N 1
ATOM 795 C CA . GLU A 1 100 ? -21.002 -2.501 17.275 1.00 71.94 100 GLU A CA 1
ATOM 796 C C . GLU A 1 100 ? -20.301 -2.027 15.987 1.00 71.94 100 GLU A C 1
ATOM 798 O O . GLU A 1 100 ? -20.757 -2.333 14.880 1.00 71.94 100 GLU A O 1
ATOM 803 N N . SER A 1 101 ? -19.204 -1.280 16.121 1.00 74.81 101 SER A N 1
ATOM 804 C CA . SER A 1 101 ? -18.544 -0.618 15.008 1.00 74.81 101 SER A CA 1
ATOM 805 C C . SER A 1 101 ? -17.896 -1.597 14.033 1.00 74.81 101 SER A C 1
ATOM 807 O O . SER A 1 101 ? -17.375 -2.648 14.419 1.00 74.81 101 SER A O 1
ATOM 809 N N . ARG A 1 102 ? -17.885 -1.230 12.747 1.00 79.69 102 ARG A N 1
ATOM 810 C CA . ARG A 1 102 ? -17.278 -2.042 11.677 1.00 79.69 102 ARG A CA 1
ATOM 811 C C . ARG A 1 102 ? -15.920 -1.479 11.266 1.00 79.69 102 ARG A C 1
ATOM 813 O O . ARG A 1 102 ? -15.881 -0.472 10.555 1.00 79.69 102 ARG A O 1
ATOM 820 N N . PRO A 1 103 ? -14.808 -2.108 11.676 1.00 84.44 103 PRO A N 1
ATOM 821 C CA . PRO A 1 103 ? -13.482 -1.606 11.361 1.00 84.44 103 PRO A CA 1
ATOM 822 C C . PRO A 1 103 ? -13.130 -1.837 9.889 1.00 84.44 103 PRO A C 1
ATOM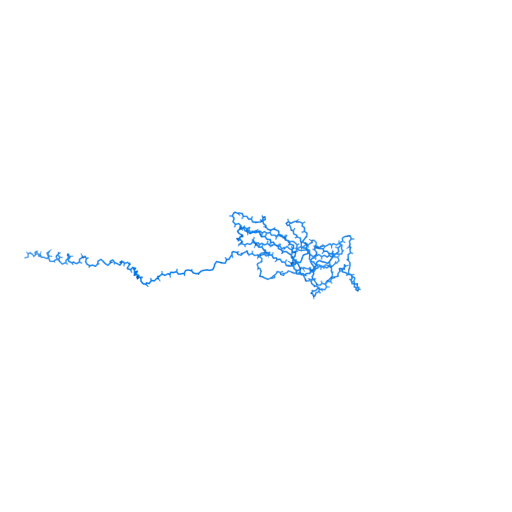 824 O O . PRO A 1 103 ? -13.422 -2.886 9.308 1.00 84.44 103 PRO A O 1
ATOM 827 N N . ALA A 1 104 ? -12.442 -0.867 9.299 1.00 88.56 104 ALA A N 1
ATOM 828 C CA . ALA A 1 104 ? -11.875 -0.956 7.964 1.00 88.56 104 ALA A CA 1
ATOM 829 C C . ALA A 1 104 ? -10.497 -0.288 7.915 1.00 88.56 104 ALA A C 1
ATOM 831 O O . ALA A 1 104 ? -10.217 0.650 8.661 1.00 88.56 104 ALA A O 1
ATOM 832 N N . LEU A 1 105 ? -9.650 -0.775 7.012 1.00 89.44 105 LEU A N 1
ATOM 833 C CA . LEU A 1 105 ? -8.395 -0.134 6.638 1.00 89.44 105 LEU A CA 1
ATOM 834 C C . LEU A 1 105 ? -8.542 0.412 5.216 1.00 89.44 105 LEU A C 1
ATOM 836 O O . LEU A 1 105 ? -8.798 -0.349 4.282 1.00 89.44 105 LEU A O 1
ATOM 840 N N . TYR A 1 106 ? -8.393 1.719 5.064 1.00 92.88 106 TYR A N 1
ATOM 841 C CA . TYR A 1 106 ? -8.398 2.412 3.784 1.00 92.88 106 TYR A CA 1
ATOM 842 C C . TYR A 1 106 ? -6.970 2.653 3.311 1.00 92.88 106 TYR A C 1
ATOM 844 O O . TYR A 1 106 ? -6.093 2.977 4.111 1.00 92.88 106 TYR A O 1
ATOM 852 N N . ILE A 1 107 ? -6.739 2.463 2.012 1.00 95.69 107 ILE A N 1
ATOM 853 C CA . ILE A 1 107 ? -5.429 2.615 1.375 1.00 95.69 107 ILE A CA 1
ATOM 854 C C . ILE A 1 107 ? -5.575 3.513 0.149 1.00 95.69 107 ILE A C 1
ATOM 856 O O . ILE A 1 107 ? -6.437 3.269 -0.699 1.00 95.69 107 ILE A O 1
ATOM 860 N N . TRP A 1 108 ? -4.733 4.538 0.031 1.00 95.44 108 TRP A N 1
ATOM 861 C CA . TRP A 1 108 ? -4.740 5.442 -1.123 1.00 95.44 108 TRP A CA 1
ATOM 862 C C . TRP A 1 108 ? -3.368 6.063 -1.392 1.00 95.44 108 TRP A C 1
ATOM 864 O O . TRP A 1 108 ? -2.405 5.869 -0.650 1.00 95.44 108 TRP A O 1
ATOM 874 N N . SER A 1 109 ? -3.276 6.806 -2.492 1.00 93.88 109 SER A N 1
ATOM 875 C CA . SER A 1 109 ? -2.109 7.601 -2.856 1.00 93.88 109 SER A CA 1
ATOM 876 C C . SER A 1 109 ? -2.530 8.974 -3.368 1.00 93.88 109 SER A C 1
ATOM 878 O O . SER A 1 109 ? -3.585 9.123 -3.988 1.00 93.88 109 SER A O 1
ATOM 880 N N . ASP A 1 110 ? -1.669 9.965 -3.149 1.00 90.62 110 ASP A N 1
ATOM 881 C CA . ASP A 1 110 ? -1.798 11.293 -3.760 1.00 90.62 110 ASP A CA 1
ATOM 882 C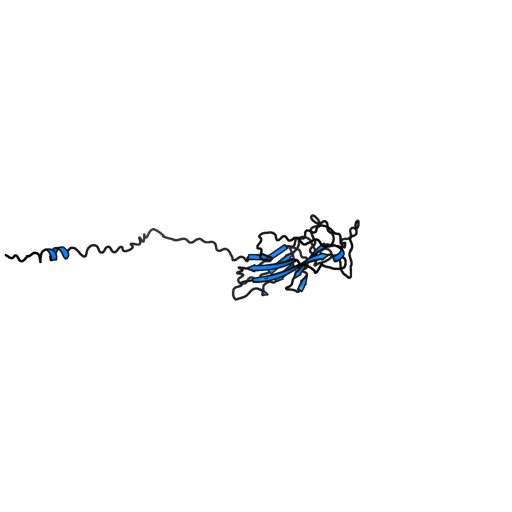 C . ASP A 1 110 ? -1.484 11.255 -5.262 1.00 90.62 110 ASP A C 1
ATOM 884 O O . ASP A 1 110 ? -1.943 12.099 -6.035 1.00 90.62 110 ASP A O 1
ATOM 888 N N . VAL A 1 111 ? -0.690 10.266 -5.689 1.00 90.62 111 VAL A N 1
ATOM 889 C CA . VAL A 1 111 ? -0.305 10.074 -7.085 1.00 90.62 111 VAL A CA 1
ATOM 890 C C . VAL A 1 111 ? -1.302 9.114 -7.738 1.00 90.62 111 VAL A C 1
ATOM 892 O O . VAL A 1 111 ? -1.383 7.950 -7.339 1.00 90.62 111 VAL A O 1
ATOM 895 N N . PRO A 1 112 ? -2.063 9.552 -8.758 1.00 88.06 112 PRO A N 1
ATOM 896 C CA . PRO A 1 112 ? -3.015 8.678 -9.427 1.00 88.06 112 PRO A CA 1
ATOM 897 C C . PRO A 1 112 ? -2.300 7.574 -10.213 1.00 88.06 112 PRO A C 1
ATOM 899 O O . PRO A 1 112 ? -1.183 7.756 -10.709 1.00 88.06 112 PRO A O 1
ATOM 902 N N . ALA A 1 113 ? -2.991 6.449 -10.405 1.00 86.88 113 ALA A N 1
ATOM 903 C CA . ALA A 1 113 ? -2.559 5.432 -11.355 1.00 86.88 113 ALA A CA 1
ATOM 904 C C . ALA A 1 113 ? -2.380 6.045 -12.753 1.00 86.88 113 ALA A C 1
ATOM 906 O O . ALA A 1 113 ? -3.238 6.791 -13.228 1.00 86.88 113 ALA A O 1
ATOM 907 N N . ILE A 1 114 ? -1.277 5.709 -13.424 1.00 81.06 114 ILE A N 1
ATOM 908 C CA . ILE A 1 114 ? -0.985 6.208 -14.775 1.00 81.06 114 ILE A CA 1
ATOM 909 C C . ILE A 1 114 ? -1.369 5.150 -15.815 1.00 81.06 114 ILE A C 1
ATOM 911 O O . ILE A 1 114 ? -2.380 5.275 -16.498 1.00 81.06 114 ILE A O 1
ATOM 915 N N . THR A 1 115 ? -0.551 4.106 -15.952 1.00 83.69 115 THR A N 1
ATOM 916 C CA . THR A 1 115 ? -0.745 3.025 -16.935 1.00 83.69 115 THR A CA 1
ATOM 917 C C . THR A 1 115 ? -0.980 1.665 -16.296 1.00 83.69 115 THR A C 1
ATOM 919 O O . THR A 1 115 ? -1.553 0.786 -16.934 1.00 83.69 115 THR A O 1
ATOM 922 N N . ASP A 1 116 ? -0.554 1.484 -15.050 1.00 91.12 116 ASP A N 1
ATOM 923 C CA . ASP A 1 116 ? -0.724 0.255 -14.286 1.00 91.12 116 ASP A CA 1
ATOM 924 C C . ASP A 1 116 ? -1.530 0.578 -13.017 1.00 91.12 116 ASP A C 1
ATOM 926 O O . ASP A 1 116 ? -1.047 1.361 -12.195 1.00 91.12 116 ASP A O 1
ATOM 930 N N . PRO A 1 117 ? -2.753 0.035 -12.863 1.00 94.81 117 PRO A N 1
ATOM 931 C CA . PRO A 1 117 ? -3.629 0.362 -11.743 1.00 94.81 117 PRO A CA 1
ATOM 932 C C . PRO A 1 117 ? -3.153 -0.216 -10.409 1.00 94.81 117 PRO A C 1
ATOM 934 O O . PRO A 1 117 ? -3.699 0.155 -9.385 1.00 94.81 117 PRO A O 1
ATOM 937 N N . GLU A 1 118 ? -2.154 -1.099 -10.389 1.00 97.00 118 GLU A N 1
ATOM 938 C CA . GLU A 1 118 ? -1.646 -1.740 -9.166 1.00 97.00 118 GLU A CA 1
ATOM 939 C C . GLU A 1 118 ? -0.278 -1.179 -8.735 1.00 97.00 118 GLU A C 1
ATOM 941 O O . GLU A 1 118 ? 0.332 -1.673 -7.784 1.00 97.00 118 GLU A O 1
ATOM 946 N N . LEU A 1 119 ? 0.256 -0.189 -9.462 1.00 95.44 119 LEU A N 1
ATOM 947 C CA . LEU A 1 119 ? 1.596 0.353 -9.245 1.00 95.44 119 LEU A CA 1
ATOM 948 C C . LEU A 1 119 ? 1.538 1.731 -8.579 1.00 95.44 119 LEU A C 1
ATOM 950 O O . LEU A 1 119 ? 1.273 2.738 -9.236 1.00 95.44 119 LEU A O 1
ATOM 954 N N . PHE A 1 120 ? 1.869 1.778 -7.290 1.00 94.75 120 PHE A N 1
ATOM 955 C CA . PHE A 1 120 ? 2.034 3.017 -6.535 1.00 94.75 120 PHE A CA 1
ATOM 956 C C . PHE A 1 120 ? 3.305 3.723 -7.000 1.00 94.75 120 PHE A C 1
ATOM 958 O O . PHE A 1 120 ? 4.423 3.263 -6.749 1.00 94.75 120 PHE A O 1
ATOM 965 N N . MET A 1 121 ? 3.127 4.819 -7.729 1.00 91.94 121 MET A N 1
ATOM 966 C CA . MET A 1 121 ? 4.216 5.584 -8.326 1.00 91.94 121 MET A CA 1
ATOM 967 C C . MET A 1 121 ? 4.671 6.711 -7.390 1.00 91.94 121 MET A C 1
ATOM 969 O O . MET A 1 121 ? 3.851 7.279 -6.671 1.00 91.94 121 MET A O 1
ATOM 973 N N . PRO A 1 122 ? 5.964 7.066 -7.409 1.00 90.25 122 PRO A N 1
ATOM 974 C CA . PRO A 1 122 ? 6.471 8.192 -6.634 1.00 90.25 122 PRO A CA 1
ATOM 975 C C . PRO A 1 122 ? 5.987 9.534 -7.210 1.00 90.25 122 PRO A C 1
ATOM 977 O O . PRO A 1 122 ? 5.765 9.654 -8.421 1.00 90.25 122 PRO A O 1
ATOM 980 N N . ASP A 1 123 ? 5.880 10.564 -6.365 1.00 85.75 123 ASP A N 1
ATOM 981 C CA . ASP A 1 123 ? 5.586 11.930 -6.827 1.00 85.75 123 ASP A CA 1
ATOM 982 C C . ASP A 1 123 ? 6.717 12.405 -7.754 1.00 85.75 123 ASP A C 1
ATOM 984 O O . ASP A 1 123 ? 7.904 12.306 -7.433 1.00 85.75 123 ASP A O 1
ATOM 988 N N . ALA A 1 124 ? 6.350 12.957 -8.913 1.00 78.25 124 ALA A N 1
ATOM 989 C CA . ALA A 1 124 ? 7.281 13.485 -9.904 1.00 78.25 124 ALA A CA 1
ATOM 990 C C . ALA A 1 124 ? 8.273 14.523 -9.340 1.00 78.25 124 ALA A C 1
ATOM 992 O O . ALA A 1 124 ? 9.359 14.678 -9.896 1.00 78.25 124 ALA A O 1
ATOM 993 N N . LYS A 1 125 ? 7.933 15.227 -8.252 1.00 78.44 125 LYS A N 1
ATOM 994 C CA . LYS A 1 125 ? 8.799 16.231 -7.610 1.00 78.44 125 LYS A CA 1
ATOM 995 C C . LYS A 1 125 ? 9.993 15.634 -6.867 1.00 78.44 125 LYS A C 1
ATOM 997 O O . LYS A 1 125 ? 11.025 16.293 -6.773 1.00 78.44 125 LYS A O 1
ATOM 1002 N N . PHE A 1 126 ? 9.863 14.411 -6.357 1.00 71.75 126 PHE A N 1
ATOM 1003 C CA . PHE A 1 126 ? 10.877 13.748 -5.524 1.00 71.75 126 PHE A CA 1
ATOM 1004 C C . PHE A 1 126 ? 11.439 12.487 -6.188 1.00 71.75 126 PHE A C 1
ATOM 1006 O O . PHE A 1 126 ? 12.098 11.662 -5.560 1.00 71.75 126 PHE A O 1
ATOM 1013 N N . ASN A 1 127 ? 11.200 12.352 -7.491 1.00 81.12 127 ASN A N 1
ATOM 1014 C CA . ASN A 1 127 ? 11.487 11.156 -8.251 1.00 81.12 127 ASN A CA 1
ATOM 1015 C C . ASN A 1 127 ? 12.458 11.435 -9.406 1.00 81.12 127 ASN A C 1
ATOM 1017 O O . ASN A 1 127 ? 12.238 12.323 -10.227 1.00 81.12 127 ASN A O 1
ATOM 1021 N N . SER A 1 128 ? 13.505 10.617 -9.515 1.00 82.88 128 SER A N 1
ATOM 1022 C CA . SER A 1 128 ? 14.395 10.584 -10.688 1.00 82.88 128 SER A CA 1
ATOM 1023 C C . SER A 1 128 ? 14.296 9.281 -11.486 1.00 82.88 128 SER A C 1
ATOM 1025 O O . SER A 1 128 ? 14.809 9.217 -12.605 1.00 82.88 128 SER A O 1
ATOM 1027 N N . THR A 1 129 ? 13.624 8.255 -10.953 1.00 87.81 129 THR A N 1
ATOM 1028 C CA . THR A 1 129 ? 13.307 7.028 -11.690 1.00 87.81 129 THR A CA 1
ATOM 1029 C C . THR A 1 129 ? 12.139 7.249 -12.655 1.00 87.81 129 THR A C 1
ATOM 1031 O O . THR A 1 129 ? 11.358 8.195 -12.533 1.00 87.81 129 THR A O 1
ATOM 1034 N N . LYS A 1 130 ? 11.975 6.362 -13.635 1.00 88.19 130 LYS A N 1
ATOM 1035 C CA . LYS A 1 130 ? 10.770 6.333 -14.477 1.00 88.19 130 LYS A CA 1
ATOM 1036 C C . LYS A 1 130 ? 10.219 4.923 -14.549 1.00 88.19 130 LYS A C 1
ATOM 1038 O O . LYS A 1 130 ? 10.988 3.988 -14.747 1.00 88.19 130 LYS A O 1
ATOM 1043 N N . GLY A 1 131 ? 8.898 4.803 -14.416 1.00 88.75 131 GLY A N 1
ATOM 1044 C CA . GLY A 1 131 ? 8.174 3.535 -14.528 1.00 88.75 131 GLY A CA 1
ATOM 1045 C C . GLY A 1 131 ? 8.526 2.497 -13.466 1.00 88.75 131 GLY A C 1
ATOM 1046 O O . GLY A 1 131 ? 8.373 1.308 -13.733 1.00 88.75 131 GLY A O 1
ATOM 1047 N N . VAL A 1 132 ? 9.013 2.940 -12.304 1.00 91.19 132 VAL A N 1
ATOM 1048 C CA . VAL A 1 132 ? 9.286 2.117 -11.120 1.00 91.19 132 VAL A CA 1
ATOM 1049 C C . VAL A 1 132 ? 8.492 2.691 -9.952 1.00 91.19 132 VAL A C 1
ATOM 1051 O O . VAL A 1 132 ? 8.403 3.910 -9.808 1.00 91.19 132 VAL A O 1
ATOM 1054 N N . GLY A 1 133 ? 7.952 1.806 -9.125 1.00 92.81 133 GLY A N 1
ATOM 1055 C CA . GLY A 1 133 ? 7.163 2.147 -7.950 1.00 92.81 133 GLY A CA 1
ATOM 1056 C C . GLY A 1 133 ? 7.063 0.963 -6.994 1.00 92.81 133 GLY A C 1
ATOM 1057 O O . GLY A 1 133 ? 7.919 0.075 -7.000 1.00 92.81 133 GLY A O 1
ATOM 1058 N N . VAL A 1 134 ? 6.000 0.928 -6.198 1.00 95.31 134 VAL A N 1
ATOM 1059 C CA . VAL A 1 134 ? 5.707 -0.166 -5.267 1.00 95.31 134 VAL A CA 1
ATOM 1060 C C . VAL A 1 134 ? 4.417 -0.866 -5.679 1.00 95.31 134 VAL A C 1
ATOM 1062 O O . VAL A 1 134 ? 3.429 -0.227 -6.028 1.00 95.31 134 VAL A O 1
ATOM 1065 N N . ARG A 1 135 ? 4.420 -2.196 -5.629 1.00 96.50 135 ARG A N 1
ATOM 1066 C CA . ARG A 1 135 ? 3.212 -3.023 -5.717 1.00 96.50 135 ARG A CA 1
ATOM 1067 C C . ARG A 1 135 ? 2.916 -3.592 -4.341 1.00 96.50 135 ARG A C 1
ATOM 1069 O O . ARG A 1 135 ? 3.782 -4.233 -3.747 1.00 96.50 135 ARG A O 1
ATOM 1076 N N . LEU A 1 136 ? 1.708 -3.362 -3.844 1.00 97.50 136 LEU A N 1
ATOM 1077 C CA . LEU A 1 136 ? 1.286 -3.816 -2.525 1.00 97.50 136 LEU A CA 1
ATOM 1078 C C . LEU A 1 136 ? 0.391 -5.044 -2.679 1.00 97.50 136 LEU A C 1
ATOM 1080 O O . LEU A 1 136 ? -0.702 -4.952 -3.224 1.00 97.50 136 LEU A O 1
ATOM 1084 N N . PHE A 1 137 ? 0.866 -6.203 -2.246 1.00 97.62 137 PHE A N 1
ATOM 1085 C CA . PHE A 1 137 ? 0.113 -7.448 -2.288 1.00 97.62 137 PHE A CA 1
ATOM 1086 C C . PHE A 1 137 ? -0.621 -7.666 -0.972 1.00 97.62 137 PHE A C 1
ATOM 1088 O O . PHE A 1 137 ? 0.006 -7.700 0.084 1.00 97.62 137 PHE A O 1
ATOM 1095 N N . ASP A 1 138 ? -1.933 -7.832 -1.040 1.00 96.25 138 ASP A N 1
ATOM 1096 C CA . ASP A 1 138 ? -2.793 -8.098 0.101 1.00 96.25 138 ASP A CA 1
ATOM 1097 C C . ASP A 1 138 ? -2.968 -9.610 0.291 1.00 96.25 138 ASP A C 1
ATOM 1099 O O . ASP A 1 138 ? -3.654 -10.276 -0.490 1.00 96.25 138 ASP A O 1
ATOM 1103 N N . GLU A 1 139 ? -2.369 -10.164 1.351 1.00 94.44 139 GLU A N 1
ATOM 1104 C CA . GLU A 1 139 ? -2.437 -11.607 1.618 1.00 94.44 139 GLU A CA 1
ATOM 1105 C C . GLU A 1 139 ? -3.860 -12.083 1.917 1.00 94.44 139 GLU A C 1
ATOM 1107 O O . GLU A 1 139 ? -4.190 -13.237 1.648 1.00 94.44 139 GLU A O 1
ATOM 1112 N N . GLY A 1 140 ? -4.723 -11.214 2.451 1.00 90.62 140 GLY A N 1
ATOM 1113 C CA . GLY A 1 140 ? -6.078 -11.613 2.817 1.00 90.62 140 GLY A CA 1
ATOM 1114 C C . GLY A 1 140 ? -7.015 -11.770 1.619 1.00 90.62 140 GLY A C 1
ATOM 1115 O O . GLY A 1 140 ? -7.978 -12.526 1.701 1.00 90.62 140 GLY A O 1
ATOM 1116 N N . THR A 1 141 ? -6.745 -11.081 0.507 1.00 93.44 141 THR A N 1
ATOM 1117 C CA . THR A 1 141 ? -7.507 -11.230 -0.750 1.00 93.44 141 THR A CA 1
ATOM 1118 C C . THR A 1 141 ? -6.735 -11.963 -1.842 1.00 93.44 141 THR A C 1
ATOM 1120 O O . THR A 1 141 ? -7.331 -12.331 -2.856 1.00 93.44 141 THR A O 1
ATOM 1123 N N . ASN A 1 142 ? -5.435 -12.206 -1.636 1.00 95.81 142 ASN A N 1
ATOM 1124 C CA . ASN A 1 142 ? -4.520 -12.799 -2.608 1.00 95.81 142 ASN A CA 1
ATOM 1125 C C . ASN A 1 142 ? -4.473 -12.000 -3.928 1.00 95.81 142 ASN A C 1
ATOM 1127 O O . ASN A 1 142 ? -4.464 -12.574 -5.021 1.00 95.81 142 ASN A O 1
ATOM 1131 N N . LYS A 1 143 ? -4.499 -10.665 -3.822 1.00 97.00 143 LYS A N 1
ATOM 1132 C CA . LYS A 1 143 ? -4.513 -9.716 -4.946 1.00 97.00 143 LYS A CA 1
ATOM 1133 C C . LYS A 1 143 ? -3.595 -8.531 -4.668 1.00 97.00 143 LYS A C 1
ATOM 1135 O O . LYS A 1 143 ? -3.301 -8.220 -3.516 1.00 97.00 143 LYS A O 1
ATOM 1140 N N . PHE A 1 144 ? -3.150 -7.859 -5.727 1.00 97.69 144 PHE A N 1
ATOM 1141 C CA . PHE A 1 144 ? -2.509 -6.557 -5.579 1.00 97.69 144 PHE A CA 1
ATOM 1142 C C . PHE A 1 144 ? -3.557 -5.479 -5.298 1.00 97.69 144 PHE A C 1
ATOM 1144 O O . PHE A 1 144 ? -4.676 -5.531 -5.805 1.00 97.69 144 PHE A O 1
ATOM 1151 N N . VAL A 1 145 ? -3.181 -4.521 -4.458 1.00 97.56 145 VAL A N 1
ATOM 1152 C CA . VAL A 1 145 ? -3.999 -3.364 -4.112 1.00 97.56 145 VAL A CA 1
ATOM 1153 C C . VAL A 1 145 ? -4.013 -2.410 -5.299 1.00 97.56 145 VAL A C 1
ATOM 1155 O O . VAL A 1 145 ? -2.962 -2.030 -5.818 1.00 97.56 145 VAL A O 1
ATOM 1158 N N . GLU A 1 146 ? -5.213 -2.019 -5.714 1.00 97.69 146 GLU A N 1
ATOM 1159 C CA . GLU A 1 146 ? -5.388 -0.996 -6.737 1.00 97.69 146 GLU A CA 1
ATOM 1160 C C . GLU A 1 146 ? -5.080 0.388 -6.160 1.00 97.69 146 GLU A C 1
ATOM 1162 O O . GLU A 1 146 ? -5.516 0.740 -5.062 1.00 97.69 146 GLU A O 1
ATOM 1167 N N . VAL A 1 147 ? -4.356 1.195 -6.926 1.00 96.56 147 VAL A N 1
ATOM 1168 C CA . VAL A 1 147 ? -4.071 2.588 -6.612 1.00 96.56 147 VAL A CA 1
ATOM 1169 C C . VAL A 1 147 ? -5.360 3.387 -6.730 1.00 96.56 147 VAL A C 1
ATOM 1171 O O . VAL A 1 147 ? -5.969 3.504 -7.796 1.00 96.56 147 VAL A O 1
ATOM 1174 N N . ARG A 1 148 ? -5.752 3.960 -5.601 1.00 96.00 148 ARG A N 1
ATOM 1175 C CA . ARG A 1 148 ? -6.954 4.762 -5.416 1.00 96.00 148 ARG A CA 1
ATOM 1176 C C . ARG A 1 148 ? -6.588 6.119 -4.822 1.00 96.00 148 ARG A C 1
ATOM 1178 O O . ARG A 1 148 ? -5.507 6.267 -4.255 1.00 96.00 148 ARG A O 1
ATOM 1185 N N . ASN A 1 149 ? -7.473 7.100 -4.969 1.00 94.19 149 ASN A N 1
ATOM 1186 C CA . ASN A 1 149 ? -7.311 8.417 -4.353 1.00 94.19 149 ASN A CA 1
ATOM 1187 C C . ASN A 1 149 ? -8.073 8.489 -3.019 1.00 94.19 149 ASN A C 1
ATOM 1189 O O . ASN A 1 149 ? -8.843 7.591 -2.693 1.00 94.19 149 ASN A O 1
ATOM 1193 N N . GLU A 1 150 ? -7.877 9.571 -2.269 1.00 92.50 150 GLU A N 1
ATOM 1194 C CA . GLU A 1 150 ? -8.505 9.782 -0.955 1.00 92.50 150 GLU A CA 1
ATOM 1195 C C . GLU A 1 150 ? -10.045 9.794 -1.005 1.00 92.50 150 GLU A C 1
ATOM 1197 O O . GLU A 1 150 ? -10.704 9.397 -0.052 1.00 92.50 150 GLU A O 1
ATOM 1202 N N . THR A 1 151 ? -10.646 10.221 -2.123 1.00 94.44 151 THR A N 1
ATOM 1203 C CA . THR A 1 151 ? -12.113 10.308 -2.253 1.00 94.44 151 THR A CA 1
ATOM 1204 C C . THR A 1 151 ? -12.798 8.972 -2.553 1.00 94.44 151 THR A C 1
ATOM 1206 O O . THR A 1 151 ? -14.006 8.855 -2.356 1.00 94.44 151 THR A O 1
ATOM 1209 N N . ASP A 1 152 ? -12.050 7.981 -3.038 1.00 95.12 152 ASP A N 1
ATOM 1210 C CA . ASP A 1 152 ? -12.516 6.620 -3.338 1.00 95.12 152 ASP A CA 1
ATOM 1211 C C . ASP A 1 152 ? -11.429 5.599 -2.948 1.00 95.12 152 ASP A C 1
ATOM 1213 O O . ASP A 1 152 ? -10.881 4.930 -3.825 1.00 95.12 152 ASP A O 1
ATOM 1217 N N . PRO A 1 153 ? -11.038 5.512 -1.661 1.00 96.12 153 PRO A N 1
ATOM 1218 C CA . PRO A 1 153 ? -9.874 4.742 -1.241 1.00 96.12 153 PRO A CA 1
ATOM 1219 C C . PRO A 1 153 ? -10.126 3.233 -1.334 1.00 96.12 153 PRO A C 1
ATOM 1221 O O . PRO A 1 153 ? -11.252 2.746 -1.197 1.00 96.12 153 PRO A O 1
ATOM 1224 N N . TYR A 1 154 ? -9.055 2.452 -1.500 1.00 95.44 154 TYR A N 1
ATOM 1225 C CA . TYR A 1 154 ? -9.153 0.996 -1.477 1.00 95.44 154 TYR A CA 1
ATOM 1226 C C . TYR A 1 154 ? -9.530 0.531 -0.067 1.00 95.44 154 TYR A C 1
ATOM 1228 O O . TYR A 1 154 ? -8.781 0.746 0.886 1.00 95.44 154 TYR A O 1
ATOM 1236 N N . ARG A 1 155 ? -10.696 -0.106 0.071 1.00 94.38 155 ARG A N 1
ATOM 1237 C CA . ARG A 1 155 ? -11.241 -0.545 1.361 1.00 94.38 155 ARG A CA 1
ATOM 1238 C C . ARG A 1 155 ? -10.903 -2.002 1.649 1.00 94.38 155 ARG A C 1
ATOM 1240 O O . ARG A 1 155 ? -11.337 -2.903 0.933 1.00 94.38 155 ARG A O 1
ATOM 1247 N N . VAL A 1 156 ? -10.243 -2.238 2.776 1.00 91.88 156 VAL A N 1
ATOM 1248 C CA . VAL A 1 156 ? -10.072 -3.562 3.377 1.00 91.88 156 VAL A CA 1
ATOM 1249 C C . VAL A 1 156 ? -11.023 -3.693 4.560 1.00 91.88 156 VAL A C 1
ATOM 1251 O O . VAL A 1 156 ? -10.891 -2.981 5.554 1.00 91.88 156 VAL A O 1
ATOM 1254 N N . ASP A 1 157 ? -11.986 -4.608 4.456 1.00 89.00 157 ASP A N 1
ATOM 1255 C CA . ASP A 1 157 ? -12.888 -4.917 5.565 1.00 89.00 157 ASP A CA 1
ATOM 1256 C C . ASP A 1 157 ? -12.155 -5.732 6.639 1.00 89.00 157 ASP A C 1
ATOM 1258 O O . ASP A 1 157 ? -11.514 -6.741 6.331 1.00 89.00 157 ASP A O 1
ATOM 1262 N N . LEU A 1 158 ? -12.237 -5.287 7.894 1.00 84.62 158 LEU A N 1
ATOM 1263 C CA . LEU A 1 158 ? -11.632 -5.958 9.045 1.00 84.62 158 LEU A CA 1
ATOM 1264 C C . LEU A 1 158 ? -12.687 -6.567 9.980 1.00 84.62 158 LEU A C 1
ATOM 1266 O O . LEU A 1 158 ? -12.330 -7.109 11.027 1.00 84.62 158 LEU A O 1
ATOM 1270 N N . SER A 1 159 ? -13.971 -6.522 9.610 1.00 78.56 159 SER A N 1
ATOM 1271 C CA . SER A 1 159 ? -15.086 -6.995 10.443 1.00 78.56 159 SER A CA 1
ATOM 1272 C C . SER A 1 159 ? -14.958 -8.475 10.813 1.00 78.56 159 SER A C 1
ATOM 1274 O O . SER A 1 159 ? -15.236 -8.843 11.950 1.00 78.56 159 SER A O 1
ATOM 1276 N N . ASP A 1 160 ? -14.447 -9.314 9.906 1.00 74.75 160 ASP A N 1
ATOM 1277 C CA . ASP A 1 160 ? -14.223 -10.749 10.160 1.00 74.75 160 ASP A CA 1
ATOM 1278 C C . ASP A 1 160 ? -13.179 -11.013 11.260 1.00 74.75 160 ASP A C 1
ATOM 1280 O O . ASP A 1 160 ? -13.084 -12.119 11.796 1.00 74.75 160 ASP A O 1
ATOM 1284 N N . SER A 1 161 ? -12.370 -10.005 11.600 1.00 72.38 161 SER A N 1
ATOM 1285 C CA . SER A 1 161 ? -11.361 -10.097 12.658 1.00 72.38 161 SER A CA 1
ATOM 1286 C C . SER A 1 161 ? -11.887 -9.679 14.036 1.00 72.38 161 SER A C 1
ATOM 1288 O O . SER A 1 161 ? -11.177 -9.852 15.028 1.00 72.38 161 SER A O 1
ATOM 1290 N N . VAL A 1 162 ? -13.115 -9.155 14.126 1.00 70.44 162 VAL A N 1
ATOM 1291 C CA . VAL A 1 162 ? -13.769 -8.802 15.395 1.00 70.44 162 VAL A CA 1
ATOM 1292 C C . VAL A 1 162 ? -14.284 -10.079 16.059 1.00 70.44 162 VAL A C 1
ATOM 1294 O O . VAL A 1 162 ? -15.010 -10.860 15.443 1.00 70.44 162 VAL A O 1
ATOM 1297 N N . LYS A 1 163 ? -13.917 -10.321 17.324 1.00 63.81 163 LYS A N 1
ATOM 1298 C CA . LYS A 1 163 ? -14.313 -11.536 18.055 1.00 63.81 163 LYS A CA 1
ATOM 1299 C C . LYS A 1 163 ? -15.055 -11.202 19.349 1.00 63.81 163 LYS A C 1
ATOM 1301 O O . LYS A 1 163 ? -14.672 -10.308 20.095 1.00 63.81 163 LYS A O 1
ATOM 1306 N N . GLY A 1 164 ? -16.069 -12.012 19.658 1.00 56.97 164 GLY A N 1
ATOM 1307 C CA . GLY A 1 164 ? -16.810 -11.970 20.922 1.00 56.97 164 GLY A CA 1
ATOM 1308 C C . GLY A 1 164 ? -17.993 -10.993 20.949 1.00 56.97 164 GLY A C 1
ATOM 1309 O O . GLY A 1 164 ? -18.101 -10.073 20.142 1.00 56.97 164 GLY A O 1
ATOM 1310 N N . ASN A 1 165 ? -18.894 -11.210 21.912 1.00 50.25 165 ASN A N 1
ATOM 1311 C CA . ASN A 1 165 ? -20.056 -10.354 22.162 1.00 50.25 165 ASN A CA 1
ATOM 1312 C C . ASN A 1 165 ? -19.601 -9.098 22.919 1.00 50.25 165 ASN A C 1
ATOM 1314 O O . ASN A 1 165 ? -19.621 -9.071 24.148 1.00 50.25 165 ASN A O 1
ATOM 1318 N N . GLY A 1 166 ? -19.118 -8.102 22.178 1.00 53.97 166 GLY A N 1
ATOM 1319 C CA . GLY A 1 166 ? -18.633 -6.836 22.733 1.00 53.97 166 GLY A CA 1
ATOM 1320 C C . GLY A 1 166 ? -17.667 -6.049 21.844 1.00 53.97 166 GLY A C 1
ATOM 1321 O O . GLY A 1 166 ? -17.095 -5.085 22.326 1.00 53.97 166 GLY A O 1
ATOM 1322 N N . GLY A 1 167 ? -17.436 -6.451 20.587 1.00 56.69 167 GLY A N 1
ATOM 1323 C CA . GLY A 1 167 ? -16.680 -5.619 19.642 1.00 56.69 167 GLY A CA 1
ATOM 1324 C C . GLY A 1 167 ? -15.179 -5.528 19.903 1.00 56.69 167 GLY A C 1
ATOM 1325 O O . GLY A 1 167 ? -14.528 -4.611 19.409 1.00 56.69 167 GLY A O 1
ATOM 1326 N N . LYS A 1 168 ? -14.589 -6.447 20.672 1.00 61.97 168 LYS A N 1
ATOM 1327 C CA . LYS A 1 168 ? -13.141 -6.416 20.885 1.00 61.97 168 LYS A CA 1
ATOM 1328 C C . LYS A 1 168 ? -12.402 -6.911 19.648 1.00 61.97 168 LYS A C 1
ATOM 1330 O O . LYS A 1 168 ? -12.552 -8.059 19.222 1.00 61.97 168 LYS A O 1
ATOM 1335 N N . LEU A 1 169 ? -11.574 -6.039 19.085 1.00 63.31 169 LEU A N 1
ATOM 1336 C CA . LEU A 1 169 ? -10.633 -6.385 18.026 1.00 63.31 169 LEU A CA 1
ATOM 1337 C C . LEU A 1 169 ? -9.272 -6.643 18.681 1.00 63.31 169 LEU A C 1
ATOM 1339 O O . LEU A 1 169 ? -8.404 -5.779 18.727 1.00 63.31 169 LEU A O 1
ATOM 1343 N N . GLU A 1 170 ? -9.108 -7.835 19.250 1.00 57.12 170 GLU A N 1
ATOM 1344 C CA . GLU A 1 170 ? -7.817 -8.270 19.784 1.00 57.12 170 GLU A CA 1
ATOM 1345 C C . GLU A 1 170 ? -7.049 -9.050 18.713 1.00 57.12 170 GLU A C 1
ATOM 1347 O O . GLU A 1 170 ? -7.443 -10.148 18.311 1.00 57.12 170 GLU A O 1
ATOM 1352 N N . GLY A 1 171 ? -5.931 -8.483 18.252 1.00 56.81 171 GLY A N 1
ATOM 1353 C CA . GLY A 1 171 ? -4.974 -9.192 17.404 1.00 56.81 171 GLY A CA 1
ATOM 1354 C C . GLY A 1 171 ? -5.412 -9.363 15.951 1.00 56.81 171 GLY A C 1
ATOM 1355 O O . GLY A 1 171 ? -4.931 -10.278 15.280 1.00 56.81 171 GLY A O 1
ATOM 1356 N N . ALA A 1 172 ? -6.303 -8.501 15.447 1.00 65.00 172 ALA A N 1
ATOM 1357 C CA . ALA A 1 172 ? -6.568 -8.443 14.015 1.00 65.00 172 ALA A CA 1
ATOM 1358 C C . ALA A 1 172 ? -5.270 -8.090 13.292 1.00 65.00 172 ALA A C 1
ATOM 1360 O O . ALA A 1 172 ? -4.676 -7.034 13.521 1.00 65.00 172 ALA A O 1
ATOM 1361 N N . MET A 1 173 ? -4.826 -9.017 12.452 1.00 74.00 173 MET A N 1
ATOM 1362 C CA . MET A 1 173 ? -3.600 -8.884 11.695 1.00 74.00 173 MET A CA 1
ATOM 1363 C C . MET A 1 173 ? -3.963 -8.800 10.223 1.00 74.00 173 MET A C 1
ATOM 1365 O O . MET A 1 173 ? -4.470 -9.768 9.653 1.00 74.00 173 MET A O 1
ATOM 1369 N N . ARG A 1 174 ? -3.684 -7.654 9.601 1.00 88.69 174 ARG A N 1
ATOM 1370 C CA . ARG A 1 174 ? -3.696 -7.550 8.143 1.00 88.69 174 ARG A CA 1
ATOM 1371 C C . ARG A 1 174 ? -2.265 -7.507 7.644 1.00 88.69 174 ARG A C 1
ATOM 1373 O O . ARG A 1 174 ? -1.469 -6.691 8.101 1.00 88.69 174 ARG A O 1
ATOM 1380 N N . ARG A 1 175 ? -1.935 -8.415 6.730 1.00 92.69 175 ARG A N 1
ATOM 1381 C CA . ARG A 1 175 ? -0.593 -8.535 6.168 1.00 92.69 175 ARG A CA 1
ATOM 1382 C C . ARG A 1 175 ? -0.586 -8.081 4.728 1.00 92.69 175 ARG A C 1
ATOM 1384 O O . ARG A 1 175 ? -1.401 -8.539 3.926 1.00 92.69 175 ARG A O 1
ATOM 1391 N N . PHE A 1 176 ? 0.385 -7.238 4.416 1.00 95.62 176 PHE A N 1
ATOM 1392 C CA . PHE A 1 176 ? 0.719 -6.897 3.049 1.00 95.62 176 PHE A CA 1
ATOM 1393 C C . PHE A 1 176 ? 2.181 -7.205 2.771 1.00 95.62 176 PHE A C 1
ATOM 1395 O O . PHE A 1 176 ? 3.026 -7.161 3.665 1.00 95.62 176 PHE A O 1
ATOM 1402 N N . ARG A 1 177 ? 2.484 -7.481 1.507 1.00 96.25 177 ARG A N 1
ATOM 1403 C CA . ARG A 1 177 ? 3.853 -7.560 1.003 1.00 96.25 177 ARG A CA 1
ATOM 1404 C C . ARG A 1 177 ? 4.056 -6.463 -0.022 1.00 96.25 177 ARG A C 1
ATOM 1406 O O . ARG A 1 177 ? 3.398 -6.455 -1.060 1.00 96.25 177 ARG A O 1
ATOM 1413 N N . ALA A 1 178 ? 4.950 -5.534 0.275 1.00 96.38 178 ALA A N 1
ATOM 1414 C CA . ALA A 1 178 ? 5.357 -4.496 -0.652 1.00 96.38 178 ALA A CA 1
ATOM 1415 C C . ALA A 1 178 ? 6.546 -4.991 -1.486 1.00 96.38 178 ALA A C 1
ATOM 1417 O O . ALA A 1 178 ? 7.586 -5.385 -0.957 1.00 96.38 178 ALA A O 1
ATOM 1418 N N . TYR A 1 179 ? 6.378 -4.962 -2.804 1.00 96.25 179 TYR A N 1
ATOM 1419 C CA . TYR A 1 179 ? 7.388 -5.343 -3.784 1.00 96.25 179 TYR A CA 1
ATOM 1420 C C . TYR A 1 179 ? 7.822 -4.123 -4.588 1.00 96.25 179 TYR A C 1
ATOM 1422 O O . TYR A 1 179 ? 6.995 -3.270 -4.917 1.00 96.25 179 TYR A O 1
ATOM 1430 N N . VAL A 1 180 ? 9.092 -4.081 -5.000 1.00 95.25 180 VAL A N 1
ATOM 1431 C CA . VAL A 1 180 ? 9.504 -3.139 -6.049 1.00 95.25 180 VAL A CA 1
ATOM 1432 C C . VAL A 1 180 ? 8.799 -3.542 -7.340 1.00 95.25 180 VAL A C 1
ATOM 1434 O O . VAL A 1 180 ? 8.994 -4.652 -7.843 1.00 95.25 180 VAL A O 1
ATOM 1437 N N . GLY A 1 181 ? 7.968 -2.641 -7.852 1.00 94.31 181 GLY A N 1
ATOM 1438 C CA . GLY A 1 181 ? 7.187 -2.810 -9.066 1.00 94.31 181 GLY A CA 1
ATOM 1439 C C . GLY A 1 181 ? 7.715 -1.966 -10.222 1.00 94.31 181 GLY A C 1
ATOM 1440 O O . GLY A 1 181 ? 8.421 -0.976 -10.026 1.00 94.31 181 GLY A O 1
ATOM 1441 N N . GLY A 1 182 ? 7.338 -2.336 -11.440 1.00 93.12 182 GLY A N 1
ATOM 1442 C CA . GLY A 1 182 ? 7.646 -1.569 -12.637 1.00 93.12 182 GLY A CA 1
ATOM 1443 C C . GLY A 1 182 ? 6.613 -1.753 -13.741 1.00 93.12 182 GLY A C 1
ATOM 1444 O O . GLY A 1 182 ? 5.774 -2.649 -13.698 1.00 93.12 182 GLY A O 1
ATOM 1445 N N . LEU A 1 183 ? 6.682 -0.885 -14.750 1.00 92.12 183 LEU A N 1
ATOM 1446 C CA . LEU A 1 183 ? 5.739 -0.892 -15.875 1.00 92.12 183 LEU A CA 1
ATOM 1447 C C . LEU A 1 183 ? 5.948 -2.049 -16.859 1.00 92.12 183 LEU A C 1
ATOM 1449 O O . LEU A 1 183 ? 5.086 -2.284 -17.707 1.00 92.12 183 LEU A O 1
ATOM 1453 N N . GLY A 1 184 ? 7.075 -2.754 -16.768 1.00 89.56 184 GLY A N 1
ATOM 1454 C CA . GLY A 1 184 ? 7.372 -3.865 -17.656 1.00 89.56 184 GLY A CA 1
ATOM 1455 C C . GLY A 1 184 ? 6.511 -5.078 -17.402 1.00 89.56 184 GLY A C 1
ATOM 1456 O O . GLY A 1 184 ? 6.055 -5.344 -16.299 1.00 89.56 184 GLY A O 1
ATOM 1457 N N . ASP A 1 185 ? 6.286 -5.824 -18.466 1.00 87.81 185 ASP A N 1
ATOM 1458 C CA . ASP A 1 185 ? 5.553 -7.075 -18.439 1.00 87.81 185 ASP A CA 1
ATOM 1459 C C . ASP A 1 185 ? 6.168 -8.025 -19.460 1.00 87.81 185 ASP A C 1
ATOM 1461 O O . ASP A 1 185 ? 6.823 -7.594 -20.411 1.00 87.81 185 ASP A O 1
ATOM 1465 N N . THR A 1 186 ? 5.929 -9.320 -19.297 1.00 88.25 186 THR A N 1
ATOM 1466 C CA . THR A 1 186 ? 6.376 -10.331 -20.259 1.00 88.25 186 THR A CA 1
ATOM 1467 C C . THR A 1 186 ? 5.809 -10.059 -21.655 1.00 88.25 186 THR A C 1
ATOM 1469 O O . THR A 1 186 ? 6.512 -10.249 -22.645 1.00 88.25 186 THR A O 1
ATOM 1472 N N . ASN A 1 187 ? 4.576 -9.547 -21.746 1.00 88.44 187 ASN A N 1
ATOM 1473 C CA . ASN A 1 187 ? 3.955 -9.208 -23.029 1.00 88.44 187 ASN A CA 1
ATOM 1474 C C . ASN A 1 187 ? 4.349 -7.814 -23.531 1.00 88.44 187 ASN A C 1
ATOM 1476 O O . ASN A 1 187 ? 4.309 -7.554 -24.731 1.00 88.44 187 ASN A O 1
ATOM 1480 N N . ASN A 1 188 ? 4.723 -6.913 -22.619 1.00 86.19 188 ASN A N 1
ATOM 1481 C CA . ASN A 1 188 ? 5.028 -5.516 -22.915 1.00 86.19 188 ASN A CA 1
ATOM 1482 C C . ASN A 1 188 ? 6.348 -5.113 -22.250 1.00 86.19 188 ASN A C 1
ATOM 1484 O O . ASN A 1 188 ? 6.349 -4.415 -21.231 1.00 86.19 1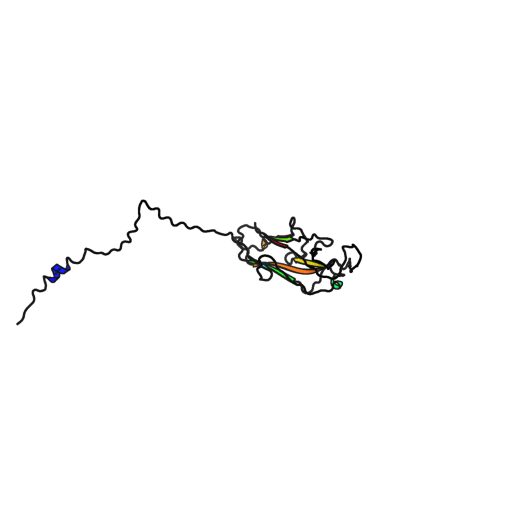88 ASN A O 1
ATOM 1488 N N . PRO A 1 189 ? 7.489 -5.558 -22.800 1.00 87.06 189 PRO A N 1
ATOM 1489 C CA . PRO A 1 189 ? 8.773 -5.243 -22.218 1.00 87.06 189 PRO A CA 1
ATOM 1490 C C . PRO A 1 189 ? 9.094 -3.759 -22.389 1.00 87.06 189 PRO A C 1
ATOM 1492 O O . PRO A 1 189 ? 8.929 -3.188 -23.469 1.00 87.06 189 PRO A O 1
ATOM 1495 N N . VAL A 1 190 ? 9.618 -3.133 -21.339 1.00 88.44 190 VAL A N 1
ATOM 1496 C CA . VAL A 1 190 ? 9.951 -1.700 -21.339 1.00 88.44 190 VAL A CA 1
ATOM 1497 C C . VAL A 1 190 ? 11.431 -1.482 -21.075 1.00 88.44 190 VAL A C 1
ATOM 1499 O O . VAL A 1 190 ? 12.064 -2.165 -20.276 1.00 88.44 190 VAL A O 1
ATOM 1502 N N . THR A 1 191 ? 12.003 -0.499 -21.756 1.00 86.12 191 THR A N 1
ATOM 1503 C CA . THR A 1 191 ? 13.395 -0.089 -21.566 1.00 86.12 191 THR A CA 1
ATOM 1504 C C . THR A 1 191 ? 13.458 1.405 -21.318 1.00 86.12 191 THR A C 1
ATOM 1506 O O . THR A 1 191 ? 12.508 2.142 -21.607 1.00 86.12 191 THR A O 1
ATOM 1509 N N . CYS A 1 192 ? 14.593 1.878 -20.814 1.00 83.62 192 CYS A N 1
ATOM 1510 C CA . CYS A 1 192 ? 14.811 3.310 -20.726 1.00 83.62 192 CYS A CA 1
ATOM 1511 C C . CYS A 1 192 ? 14.901 3.897 -22.139 1.00 83.62 192 CYS A C 1
ATOM 1513 O O . CYS A 1 192 ? 15.613 3.367 -22.996 1.00 83.62 192 CYS A O 1
ATOM 1515 N N . LYS A 1 193 ? 14.169 4.985 -22.387 1.00 79.19 193 LYS A N 1
ATOM 1516 C CA . LYS A 1 193 ? 14.270 5.784 -23.612 1.00 79.19 193 LYS A CA 1
ATOM 1517 C C . LYS A 1 193 ? 14.478 7.240 -23.217 1.00 79.19 193 LYS A C 1
ATOM 1519 O O . LYS A 1 193 ? 13.540 7.925 -22.810 1.00 79.19 193 LYS A O 1
ATOM 1524 N N . THR A 1 194 ? 15.715 7.706 -23.308 1.00 65.56 194 THR A N 1
ATOM 1525 C CA . THR A 1 194 ? 16.073 9.112 -23.100 1.00 65.56 194 THR A CA 1
ATOM 1526 C C . THR A 1 194 ? 15.583 9.953 -24.286 1.00 65.56 194 THR A C 1
ATOM 1528 O O . THR A 1 194 ? 15.712 9.547 -25.436 1.00 65.56 194 THR A O 1
ATOM 1531 N N . GLY A 1 195 ? 14.957 11.106 -24.015 1.00 61.16 195 GLY A N 1
ATOM 1532 C CA . GLY A 1 195 ? 14.432 12.020 -25.048 1.00 61.16 195 GLY A CA 1
ATOM 1533 C C . GLY A 1 195 ? 13.019 11.717 -25.568 1.00 61.16 195 GLY A C 1
ATOM 1534 O O . GLY A 1 195 ? 12.532 12.415 -26.451 1.00 61.16 195 GLY A O 1
ATOM 1535 N N . SER A 1 196 ? 12.340 10.704 -25.026 1.00 60.31 196 SER A N 1
ATOM 1536 C CA . SER A 1 196 ? 10.940 10.397 -25.335 1.00 60.31 196 SER A CA 1
ATOM 1537 C C . SER A 1 196 ? 10.008 10.924 -24.237 1.00 60.31 196 SER A C 1
ATOM 1539 O O . SER A 1 196 ? 10.275 10.712 -23.055 1.00 60.31 196 SER A O 1
ATOM 1541 N N . ASN A 1 197 ? 8.877 11.525 -24.625 1.00 63.53 197 ASN A N 1
ATOM 1542 C CA . ASN A 1 197 ? 7.762 11.845 -23.716 1.00 63.53 197 ASN A CA 1
ATOM 1543 C C . ASN A 1 197 ? 6.901 10.608 -23.376 1.00 63.53 197 ASN A C 1
ATOM 1545 O O . ASN A 1 197 ? 5.806 10.745 -22.838 1.00 63.53 197 ASN A O 1
ATOM 1549 N N . SER A 1 198 ? 7.360 9.398 -23.720 1.00 69.25 198 SER A N 1
ATOM 1550 C CA . SER A 1 198 ? 6.659 8.160 -23.390 1.00 69.25 198 SER A CA 1
ATOM 1551 C C . SER A 1 198 ? 6.604 7.963 -21.878 1.00 69.25 198 SER A C 1
ATOM 1553 O O . SER A 1 198 ? 7.633 7.950 -21.204 1.00 69.25 198 SER A O 1
ATOM 1555 N N . ILE A 1 199 ? 5.392 7.750 -21.375 1.00 70.06 199 ILE A N 1
ATOM 1556 C CA . ILE A 1 199 ? 5.117 7.405 -19.976 1.00 70.06 199 ILE A CA 1
ATOM 1557 C C . ILE A 1 199 ? 5.393 5.922 -19.674 1.00 70.06 199 ILE A C 1
ATOM 1559 O O . ILE A 1 199 ? 5.644 5.570 -18.529 1.00 70.06 199 ILE A O 1
ATOM 1563 N N . ASN A 1 200 ? 5.442 5.064 -20.702 1.00 79.25 200 ASN A N 1
ATOM 1564 C CA . ASN A 1 200 ? 5.825 3.652 -20.592 1.00 79.25 200 ASN A CA 1
ATOM 1565 C C . ASN A 1 200 ? 7.324 3.482 -20.851 1.00 79.25 200 ASN A C 1
ATOM 1567 O O . ASN A 1 200 ? 7.748 3.026 -21.917 1.00 79.25 200 ASN A O 1
ATOM 1571 N N . VAL A 1 201 ? 8.139 3.912 -19.893 1.00 86.25 201 VAL A N 1
ATOM 1572 C CA . VAL A 1 201 ? 9.597 3.736 -19.912 1.00 86.25 201 VAL A CA 1
ATOM 1573 C C . VAL A 1 201 ? 10.083 3.313 -18.539 1.00 86.25 201 VAL A C 1
ATOM 1575 O O . VAL A 1 201 ? 9.465 3.644 -17.534 1.00 86.25 201 VAL A O 1
ATOM 1578 N N . LEU A 1 202 ? 11.214 2.616 -18.516 1.00 87.62 202 LEU A N 1
ATOM 1579 C CA . LEU A 1 202 ? 11.822 2.096 -17.299 1.00 87.62 202 LEU A CA 1
ATOM 1580 C C . LEU A 1 202 ? 13.259 2.592 -17.198 1.00 87.62 202 LEU A C 1
ATOM 1582 O O . LEU A 1 202 ? 14.139 2.080 -17.888 1.00 87.62 202 LEU A O 1
ATOM 1586 N N . CYS A 1 203 ? 13.488 3.620 -16.388 1.00 88.06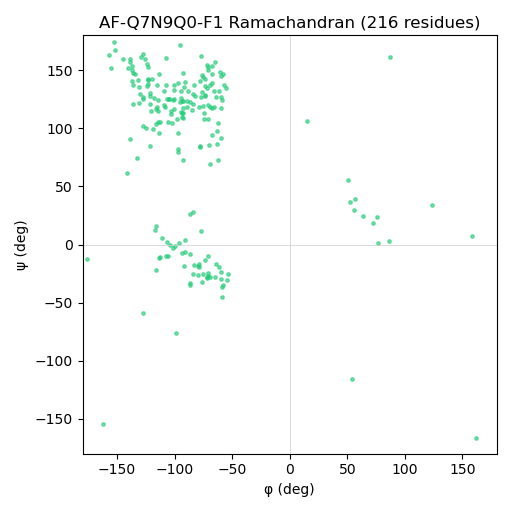 203 CYS A N 1
ATOM 1587 C CA . CYS A 1 203 ? 14.795 4.257 -16.226 1.00 88.06 203 CYS A CA 1
ATOM 1588 C C . CYS A 1 203 ? 15.192 4.240 -14.755 1.00 88.06 203 CYS A C 1
ATOM 1590 O O . CYS A 1 203 ? 14.358 4.540 -13.913 1.00 88.06 203 CYS A O 1
ATOM 1592 N N . GLY A 1 204 ? 16.452 3.914 -14.460 1.00 86.12 204 GLY A N 1
ATOM 1593 C CA . GLY A 1 204 ? 16.964 3.932 -13.090 1.00 86.12 204 GLY A CA 1
ATOM 1594 C C . GLY A 1 204 ? 16.986 5.338 -12.487 1.00 86.12 204 GLY A C 1
ATOM 1595 O O . GLY A 1 204 ? 17.040 6.333 -13.207 1.00 86.12 204 GLY A O 1
ATOM 1596 N N . GLY A 1 205 ? 16.965 5.394 -11.160 1.00 88.62 205 GLY A N 1
ATOM 1597 C CA . GLY A 1 205 ? 16.953 6.618 -10.370 1.00 88.62 205 GLY A CA 1
ATOM 1598 C C . GLY A 1 205 ? 16.479 6.325 -8.949 1.00 88.62 205 GLY A C 1
ATOM 1599 O O . GLY A 1 205 ? 16.393 5.167 -8.543 1.00 88.62 205 GLY A O 1
ATOM 1600 N N . VAL A 1 206 ? 16.157 7.380 -8.214 1.00 88.75 206 VAL A N 1
ATOM 1601 C CA . VAL A 1 206 ? 15.563 7.319 -6.873 1.00 88.75 206 VAL A CA 1
ATOM 1602 C C . VAL A 1 206 ? 14.045 7.408 -6.995 1.00 88.75 206 VAL A C 1
ATOM 1604 O O . VAL A 1 206 ? 13.558 8.284 -7.710 1.00 88.75 206 VAL A O 1
ATOM 1607 N N . ALA A 1 207 ? 13.337 6.513 -6.303 1.00 89.06 207 ALA A N 1
ATOM 1608 C CA . ALA A 1 207 ? 11.883 6.493 -6.172 1.00 89.06 207 ALA A CA 1
ATOM 1609 C C . ALA A 1 207 ? 11.508 6.750 -4.709 1.00 89.06 207 ALA A C 1
ATOM 1611 O O . ALA A 1 207 ? 11.955 6.002 -3.842 1.00 89.06 207 ALA A O 1
ATOM 1612 N N . ASP A 1 208 ? 10.685 7.764 -4.457 1.00 90.69 208 ASP A N 1
ATOM 1613 C CA . ASP A 1 208 ? 10.108 8.041 -3.139 1.00 90.69 208 ASP A CA 1
ATOM 1614 C C . ASP A 1 208 ? 8.583 7.891 -3.214 1.00 90.69 208 ASP A C 1
ATOM 1616 O O . ASP A 1 208 ? 7.898 8.703 -3.843 1.00 90.69 208 ASP A O 1
ATOM 1620 N N . VAL A 1 209 ? 8.069 6.775 -2.692 1.00 91.56 209 VAL A N 1
ATOM 1621 C CA . VAL A 1 209 ? 6.673 6.355 -2.866 1.00 91.56 209 VAL A CA 1
ATOM 1622 C C . VAL A 1 209 ? 5.922 6.523 -1.554 1.00 91.56 209 VAL A C 1
ATOM 1624 O O . VAL A 1 209 ? 6.209 5.827 -0.583 1.00 91.56 209 VAL A O 1
ATOM 1627 N N . ASN A 1 210 ? 4.903 7.381 -1.575 1.00 92.12 210 ASN A N 1
ATOM 1628 C CA . ASN A 1 210 ? 4.010 7.605 -0.444 1.00 92.12 210 ASN A CA 1
ATOM 1629 C C . ASN A 1 210 ? 2.689 6.854 -0.649 1.00 92.12 210 ASN A C 1
ATOM 1631 O O . ASN A 1 210 ? 2.004 7.022 -1.666 1.00 92.12 210 ASN A O 1
ATOM 1635 N N . ILE A 1 211 ? 2.345 6.020 0.331 1.00 94.19 211 ILE A N 1
ATOM 1636 C CA . ILE A 1 211 ? 1.095 5.260 0.392 1.00 94.19 211 ILE A CA 1
ATOM 1637 C C . ILE A 1 211 ? 0.460 5.556 1.745 1.00 94.19 211 ILE A C 1
ATOM 1639 O O . ILE A 1 211 ? 1.097 5.373 2.783 1.00 94.19 211 ILE A O 1
ATOM 1643 N N . HIS A 1 212 ? -0.787 6.006 1.722 1.00 93.25 212 HIS A N 1
ATOM 1644 C CA . HIS A 1 212 ? -1.545 6.333 2.920 1.00 93.25 212 HIS A CA 1
ATOM 1645 C C . HIS A 1 212 ? -2.327 5.118 3.400 1.00 93.25 212 HIS A C 1
ATOM 1647 O O . HIS A 1 212 ? -2.887 4.373 2.594 1.00 93.25 212 HIS A O 1
ATOM 1653 N N . PHE A 1 213 ? -2.361 4.941 4.718 1.00 91.31 213 PHE A N 1
ATOM 1654 C CA . PHE A 1 213 ? -3.111 3.896 5.402 1.00 91.31 213 PHE A CA 1
ATOM 1655 C C . PHE A 1 213 ? -3.919 4.540 6.523 1.00 91.31 213 PHE A C 1
ATOM 1657 O O . PHE A 1 213 ? -3.338 5.139 7.427 1.00 91.31 213 PHE A O 1
ATOM 1664 N N . GLU A 1 214 ? -5.238 4.377 6.505 1.00 88.81 214 GLU A N 1
ATOM 1665 C CA . GLU A 1 214 ? -6.116 4.899 7.554 1.00 88.81 214 GLU A CA 1
ATOM 1666 C C . GLU A 1 214 ? -7.012 3.815 8.101 1.00 88.81 214 GLU A C 1
ATOM 1668 O O . GLU A 1 214 ? -7.725 3.120 7.378 1.00 88.81 214 GLU A O 1
ATOM 1673 N N . PHE A 1 215 ? -6.978 3.689 9.416 1.00 85.75 215 PHE A N 1
ATOM 1674 C CA . PHE A 1 215 ? -7.870 2.811 10.133 1.00 85.75 215 PHE A CA 1
ATOM 1675 C C . PHE A 1 215 ? -9.095 3.589 10.594 1.00 85.75 215 PHE A C 1
ATOM 1677 O O . PHE A 1 215 ? -8.977 4.566 11.332 1.00 85.75 215 PHE A O 1
ATOM 1684 N N . VAL A 1 216 ? -10.271 3.120 10.191 1.00 83.25 216 VAL A N 1
ATOM 1685 C CA . VAL A 1 216 ? -11.553 3.735 10.530 1.00 83.25 216 VAL A CA 1
ATOM 1686 C C . VAL A 1 216 ? -12.434 2.708 11.215 1.00 83.25 216 VAL A C 1
ATOM 1688 O O . VAL A 1 216 ? -12.526 1.557 10.791 1.00 83.25 216 VAL A O 1
ATOM 1691 N N . TYR A 1 217 ? -13.1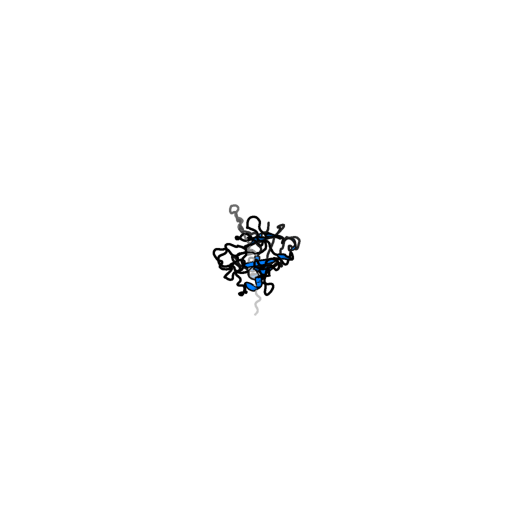19 3.147 12.261 1.00 76.81 217 TYR A N 1
ATOM 1692 C CA . TYR A 1 217 ? -14.123 2.383 12.978 1.00 76.81 217 TYR A CA 1
ATOM 1693 C C . TYR A 1 217 ? -15.315 3.309 13.244 1.00 76.81 217 TYR A C 1
ATOM 1695 O O . TYR A 1 217 ? -15.159 4.384 13.821 1.00 76.81 217 TYR A O 1
ATOM 1703 N N . GLN A 1 218 ? -16.483 2.918 12.732 1.00 63.62 218 GLN A N 1
ATOM 1704 C CA . GLN A 1 218 ? -17.770 3.603 12.900 1.00 63.62 218 GLN A CA 1
ATOM 1705 C C . GLN A 1 218 ? -18.744 2.653 13.551 1.00 63.62 218 GLN A C 1
ATOM 1707 O O . GLN A 1 218 ? -18.856 1.529 13.009 1.00 63.62 218 GLN A O 1
#

Organism: Photorhabdus laumondii subsp. laumondii (strain DSM 15139 / CIP 105565 / TT01) (NCBI:txid243265)

Radius of gyration: 38.7 Å; Cα contacts (8 Å, |Δi|>4): 396; chains: 1; bounding box: 48×38×146 Å

Nearest PDB structures (foldseek):
  8eht-assembly1_E  TM=6.408E-01  e=6.275E-07  Escherichia coli
  6swh-assembly2_E  TM=7.195E-01  e=4.891E-06  Escherichia coli K-12
  6e14-assembly1_G  TM=6.922E-01  e=1.789E-05  Escherichia coli
  5cyl-assembly4_D  TM=6.707E-01  e=7.055E-04  Pseudomonas aeruginosa
  5cyl-assembly1_A  TM=6.973E-01  e=1.675E-03  Pseudomonas aeruginosa

Solvent-accessible surface area (backbone atoms only — not comparable to full-atom values): 13220 Å² total; per-residue (Å²): 138,85,87,83,78,83,79,73,64,65,63,58,63,62,57,70,78,70,73,79,89,75,78,79,70,81,65,82,76,73,83,80,53,94,88,60,86,87,77,84,82,88,83,84,82,86,75,78,68,60,64,45,62,22,48,72,85,44,70,67,94,85,75,88,86,82,86,78,79,91,75,65,56,75,68,27,19,49,20,49,47,49,84,68,86,51,48,75,42,40,37,36,34,34,74,26,55,41,50,89,36,55,38,31,40,34,34,25,25,93,51,73,49,82,91,46,55,40,41,42,44,34,48,75,91,67,35,62,37,34,39,48,32,37,26,42,31,32,66,87,77,74,41,67,45,55,53,20,38,83,93,64,43,39,76,41,82,43,52,90,44,47,49,73,99,59,25,31,26,70,68,33,68,52,48,33,36,40,24,56,18,27,74,10,24,75,92,50,65,33,53,62,61,88,96,55,92,63,79,82,25,35,36,72,64,50,69,47,66,69,73,48,76,46,82,48,73,88

Foldseek 3Di:
DDDDDPPPPPVVVVVVVVPDPDPPPPPVPPPPPVPDDDDDDDDDDDDPFDKQKDWPNDGDDDDDDDDDDDDDLQVQQAPFFDPPDWDKTKIWIARDQQFPKWKKKWKAFPDQDDPDQQFQFFDPVPWPWAFKGKWKAWPVVRDTFGHDHPVDTGIDTQRVQQDDNGRHNHTRITMITITIGGLHHNVRGAEADPPDPDSRHGGDDDTDGDMDMDMDID

pLDDT: mean 76.67, std 18.36, range [35.16, 97.69]

Secondary structure (DSSP, 8-state):
------TTSHHHHHHSSSSSS------------TT-----------PPP-PEEEETTB--SS----PPPP--GGGGSS-SB--SS-EEEEEEEESEE-TT--EEEEEE-SSPPSS-TT-BPPPTTS---BSEEEEEEETTTTEEPPP--TTSPEEEE-GGG-BTTTTEE-SEEEEEEEEEEES--SSS-----TT---SS--B-S------EEEEEE-

InterPro domains:
  IPR008966 Adhesion domain superfamily [SSF49401] (39-187)
  IPR036937 Fimbrial-type adhesion domain superfamily [G3DSA:2.60.40.1090] (37-218)